Protein AF-A0A2M9Z8R2-F1 (afdb_monomer_lite)

InterPro domains:
  IPR011460 Lcl, C-terminal [PF07603] (91-204)

Structure (mmCIF, N/CA/C/O backbone):
data_AF-A0A2M9Z8R2-F1
#
_entry.id   AF-A0A2M9Z8R2-F1
#
loop_
_atom_site.group_PDB
_atom_site.id
_atom_site.type_symbol
_atom_site.label_atom_id
_atom_site.label_alt_id
_atom_site.label_comp_id
_atom_site.label_asym_id
_atom_site.label_entity_id
_atom_site.label_seq_id
_atom_site.pdbx_PDB_ins_code
_atom_site.Cartn_x
_atom_site.Cartn_y
_atom_site.Cartn_z
_atom_site.occupancy
_atom_site.B_iso_or_equiv
_atom_site.auth_seq_id
_atom_site.auth_comp_id
_atom_site.auth_asym_id
_atom_site.auth_atom_id
_atom_site.pdbx_PDB_model_num
ATOM 1 N N . MET A 1 1 ? 7.323 -44.102 45.355 1.00 39.38 1 MET A N 1
ATOM 2 C CA . MET A 1 1 ? 7.385 -43.459 44.026 1.00 39.38 1 MET A CA 1
ATOM 3 C C . MET A 1 1 ? 6.059 -42.738 43.815 1.00 39.38 1 MET A C 1
ATOM 5 O O . MET A 1 1 ? 5.041 -43.403 43.700 1.00 39.38 1 MET A O 1
ATOM 9 N N . LYS A 1 2 ? 6.032 -41.405 43.957 1.00 33.22 2 LYS A N 1
ATOM 10 C CA . LYS A 1 2 ? 4.808 -40.588 43.854 1.00 33.22 2 LYS A CA 1
ATOM 11 C C . LYS A 1 2 ? 4.704 -40.079 42.413 1.00 33.22 2 LYS A C 1
ATOM 13 O O . LYS A 1 2 ? 5.557 -39.303 41.999 1.00 33.22 2 LYS A O 1
ATOM 18 N N . HIS A 1 3 ? 3.708 -40.540 41.660 1.00 34.38 3 HIS A N 1
ATOM 19 C CA . HIS A 1 3 ? 3.442 -40.061 40.303 1.00 34.38 3 HIS A CA 1
ATOM 20 C C . HIS A 1 3 ? 2.636 -38.760 40.375 1.00 34.38 3 HIS A C 1
ATOM 22 O O . HIS A 1 3 ? 1.476 -38.753 40.785 1.00 34.38 3 HIS A O 1
ATOM 28 N N . LEU A 1 4 ? 3.284 -37.651 40.021 1.00 32.34 4 LEU A N 1
ATOM 29 C CA . LEU A 1 4 ? 2.661 -36.342 39.872 1.00 32.34 4 LEU A CA 1
ATOM 30 C C . LEU A 1 4 ? 1.926 -36.326 38.524 1.00 32.34 4 LEU A C 1
ATOM 32 O O . LEU A 1 4 ? 2.560 -36.353 37.473 1.00 32.34 4 LEU A O 1
ATOM 36 N N . THR A 1 5 ? 0.596 -36.345 38.556 1.00 39.31 5 THR A N 1
ATOM 37 C CA . THR A 1 5 ? -0.233 -36.274 37.345 1.00 39.31 5 THR A CA 1
ATOM 38 C C . THR A 1 5 ? -0.492 -34.800 37.047 1.00 39.31 5 THR A C 1
ATOM 40 O O . THR A 1 5 ? -1.178 -34.130 37.815 1.00 39.31 5 THR A O 1
ATOM 43 N N . VAL A 1 6 ? 0.104 -34.276 35.975 1.00 36.75 6 VAL A N 1
ATOM 44 C CA . VAL A 1 6 ? -0.120 -32.901 35.504 1.00 36.75 6 VAL A CA 1
ATOM 45 C C . VAL A 1 6 ? -1.403 -32.887 34.673 1.00 36.75 6 VAL A C 1
ATOM 47 O O . VAL A 1 6 ? -1.453 -33.469 33.592 1.00 36.75 6 VAL A O 1
ATOM 50 N N . LEU A 1 7 ? -2.453 -32.251 35.199 1.00 35.84 7 LEU A N 1
ATOM 51 C CA . LEU A 1 7 ? -3.673 -31.944 34.453 1.00 35.84 7 LEU A CA 1
ATOM 52 C C . LEU A 1 7 ? -3.376 -30.795 33.476 1.00 35.84 7 LEU A C 1
ATOM 54 O O . LEU A 1 7 ? -3.196 -29.655 33.898 1.00 35.84 7 LEU A O 1
ATOM 58 N N . PHE A 1 8 ? -3.344 -31.085 32.176 1.00 36.19 8 PHE A N 1
ATOM 59 C CA . PHE A 1 8 ? -3.383 -30.055 31.138 1.00 36.19 8 PHE A CA 1
ATOM 60 C C . PHE A 1 8 ? -4.821 -29.549 30.991 1.00 36.19 8 PHE A C 1
ATOM 62 O O . PHE A 1 8 ? -5.676 -30.215 30.408 1.00 36.19 8 PHE A O 1
ATOM 69 N N . LEU A 1 9 ? -5.090 -28.372 31.554 1.00 34.81 9 LEU A N 1
ATOM 70 C CA . LEU A 1 9 ? -6.337 -27.644 31.358 1.00 34.81 9 LEU A CA 1
ATOM 71 C C . LEU A 1 9 ? -6.265 -26.947 29.987 1.00 34.81 9 LEU A C 1
ATOM 73 O O . LEU A 1 9 ? -5.698 -25.865 29.866 1.00 34.81 9 LEU A O 1
ATOM 77 N N . PHE A 1 10 ? -6.787 -27.582 28.936 1.00 37.09 10 PHE A N 1
ATOM 78 C CA . PHE A 1 10 ? -6.976 -26.914 27.647 1.00 37.09 10 PHE A CA 1
ATOM 79 C C . PHE A 1 10 ? -8.100 -25.881 27.794 1.00 37.09 10 PHE A C 1
ATOM 81 O O . PHE A 1 10 ? -9.275 -26.241 27.884 1.00 37.09 10 PHE A O 1
ATOM 88 N N . SER A 1 11 ? -7.748 -24.595 27.845 1.00 36.28 11 SER A N 1
ATOM 89 C CA . SER A 1 11 ? -8.717 -23.515 27.690 1.00 36.28 11 SER A CA 1
ATOM 90 C C . SER A 1 11 ? -9.207 -23.507 26.242 1.00 36.28 11 SER A C 1
ATOM 92 O O . SER A 1 11 ? -8.467 -23.239 25.298 1.00 36.28 11 SER A O 1
ATOM 94 N N . TYR A 1 12 ? -10.481 -23.841 26.064 1.00 38.59 12 TYR A N 1
ATOM 95 C CA . TYR A 1 12 ? -11.190 -23.692 24.800 1.00 38.59 12 TYR A CA 1
ATOM 96 C C . TYR A 1 12 ? -11.410 -22.189 24.565 1.00 38.59 12 TYR A C 1
ATOM 98 O O . TYR A 1 12 ? -12.395 -21.615 25.026 1.00 38.59 12 TYR A O 1
ATOM 106 N N . ILE A 1 13 ? -10.460 -21.518 23.909 1.00 44.41 13 ILE A N 1
ATOM 107 C CA . ILE A 1 13 ? -10.700 -20.179 23.364 1.00 44.41 13 ILE A CA 1
ATOM 108 C C . ILE A 1 13 ? -11.571 -20.372 22.124 1.00 44.41 13 ILE A C 1
ATOM 110 O O . ILE A 1 13 ? -11.174 -21.014 21.154 1.00 44.41 13 ILE A O 1
ATOM 114 N N . SER A 1 14 ? -12.794 -19.861 22.192 1.00 38.88 14 SER A N 1
ATOM 115 C CA . SER A 1 14 ? -13.790 -19.902 21.129 1.00 38.88 14 SER A CA 1
ATOM 116 C C . SER A 1 14 ? -13.274 -19.198 19.866 1.00 38.88 14 SER A C 1
ATOM 118 O O . SER A 1 14 ? -13.416 -17.989 19.728 1.00 38.88 14 SER A O 1
ATOM 120 N N . LEU A 1 15 ? -12.729 -19.956 18.909 1.00 42.78 15 LEU A N 1
ATOM 121 C CA . LEU A 1 15 ? -12.330 -19.504 17.559 1.00 42.78 15 LEU A CA 1
ATOM 122 C C . LEU A 1 15 ? -13.529 -19.148 16.647 1.00 42.78 15 LEU A C 1
ATOM 124 O O . LEU A 1 15 ? -13.427 -19.140 15.422 1.00 42.78 15 LEU A O 1
ATOM 128 N N . ILE A 1 16 ? -14.695 -18.863 17.223 1.00 38.62 16 ILE A N 1
ATOM 129 C CA . ILE A 1 16 ? -15.965 -18.737 16.505 1.00 38.62 16 ILE A CA 1
ATOM 130 C C . ILE A 1 16 ? -16.170 -17.281 16.062 1.00 38.62 16 ILE A C 1
ATOM 132 O O . ILE A 1 16 ? -17.140 -16.654 16.468 1.00 38.62 16 ILE A O 1
ATOM 136 N N . ASN A 1 17 ? -15.219 -16.721 15.302 1.00 38.81 17 ASN A N 1
ATOM 137 C CA . ASN A 1 17 ? -15.487 -15.644 14.327 1.00 38.81 17 ASN A CA 1
ATOM 138 C C . ASN A 1 17 ? -14.293 -15.243 13.436 1.00 38.81 17 ASN A C 1
ATOM 140 O O . ASN A 1 17 ? -14.284 -14.150 12.870 1.00 38.81 17 ASN A O 1
ATOM 144 N N . CYS A 1 18 ? -13.269 -16.084 13.282 1.00 44.38 18 CYS A N 1
ATOM 145 C CA . CYS A 1 18 ? -12.169 -15.766 12.373 1.00 44.38 18 CYS A CA 1
ATOM 146 C C . CYS A 1 18 ? -12.556 -16.161 10.940 1.00 44.38 18 CYS A C 1
ATOM 148 O O . CYS A 1 18 ? -12.521 -17.338 10.585 1.00 44.38 18 CYS A O 1
ATOM 150 N N . GLY A 1 19 ? -12.948 -15.183 10.116 1.00 41.88 19 GLY A N 1
ATOM 151 C CA . GLY A 1 19 ? -13.027 -15.365 8.666 1.00 41.88 19 GLY A CA 1
ATOM 152 C C . GLY A 1 19 ? -11.653 -15.787 8.140 1.00 41.88 19 GLY A C 1
ATOM 153 O O . GLY A 1 19 ? -10.681 -15.059 8.318 1.00 41.88 19 GLY A O 1
ATOM 154 N N . GLY A 1 20 ? -11.565 -16.987 7.564 1.00 40.44 20 GLY A N 1
ATOM 155 C CA . GLY A 1 20 ? -10.314 -17.665 7.198 1.00 40.44 20 GLY A CA 1
ATOM 156 C C . GLY A 1 20 ? -9.615 -17.119 5.951 1.00 40.44 20 GLY A C 1
ATOM 157 O O . GLY A 1 20 ? -9.256 -17.902 5.078 1.00 40.44 20 GLY A O 1
ATOM 158 N N . GLY A 1 21 ? -9.461 -15.798 5.844 1.00 46.91 21 GLY A N 1
ATOM 159 C CA . GLY A 1 21 ? -8.668 -15.165 4.790 1.00 46.91 21 GLY A CA 1
ATOM 160 C C . GLY A 1 21 ? -7.174 -15.104 5.155 1.00 46.91 21 GLY A C 1
ATOM 161 O O . GLY A 1 21 ? -6.849 -14.944 6.336 1.00 46.91 21 GLY A O 1
ATOM 162 N N . PRO A 1 22 ? -6.256 -15.189 4.175 1.00 50.56 22 PRO A N 1
ATOM 163 C CA . PRO A 1 22 ? -4.804 -15.137 4.392 1.00 50.56 22 PRO A CA 1
ATOM 164 C C . PRO A 1 22 ? -4.307 -13.801 4.977 1.00 50.56 22 PRO A C 1
ATOM 166 O O . PRO A 1 22 ? -3.192 -13.738 5.488 1.00 50.56 22 PRO A O 1
ATOM 169 N N . SER A 1 23 ? -5.134 -12.748 4.979 1.00 50.50 23 SER A N 1
ATOM 170 C CA . SER A 1 23 ? -4.818 -11.454 5.600 1.00 50.50 23 SER A CA 1
ATOM 171 C C . SER A 1 23 ? -4.823 -11.465 7.140 1.00 50.50 23 SER A C 1
ATOM 173 O O . SER A 1 23 ? -4.499 -10.455 7.760 1.00 50.50 23 SER A O 1
ATOM 175 N N . GLN A 1 24 ? -5.253 -12.558 7.780 1.00 52.84 24 GLN A N 1
ATOM 176 C CA . GLN A 1 24 ? -5.309 -12.695 9.239 1.00 52.84 24 GLN A CA 1
ATOM 177 C C . GLN A 1 24 ? -4.058 -13.431 9.735 1.00 52.84 24 GLN A C 1
ATOM 179 O O . GLN A 1 24 ? -4.131 -14.591 10.146 1.00 52.84 24 GLN A O 1
ATOM 184 N N . ASP A 1 25 ? -2.891 -12.785 9.673 1.00 51.94 25 ASP A N 1
ATOM 185 C CA . ASP A 1 25 ? -1.675 -13.361 10.250 1.00 51.94 25 ASP A CA 1
ATOM 186 C C . ASP A 1 25 ? -1.745 -13.331 11.788 1.00 51.94 25 ASP A C 1
ATOM 188 O O . ASP A 1 25 ? -1.347 -12.375 12.450 1.00 51.94 25 ASP A O 1
ATOM 192 N N . LEU A 1 26 ? -2.279 -14.405 12.371 1.00 50.94 26 LEU A N 1
ATOM 193 C CA . LEU A 1 26 ? -2.374 -14.602 13.818 1.00 50.94 26 LEU A CA 1
ATOM 194 C C . LEU A 1 26 ? -1.038 -15.003 14.467 1.00 50.94 26 LEU A C 1
ATOM 196 O O . LEU A 1 26 ? -1.026 -15.331 15.656 1.00 50.94 26 LEU A O 1
ATOM 200 N N . SER A 1 27 ? 0.089 -14.965 13.743 1.00 51.09 27 SER A N 1
ATOM 201 C CA . SER A 1 27 ? 1.413 -15.262 14.312 1.00 51.09 27 SER A CA 1
ATOM 202 C C . SER A 1 27 ? 1.735 -14.366 15.514 1.00 51.09 27 SER A C 1
ATOM 204 O O . SER A 1 27 ? 2.383 -14.814 16.459 1.00 51.09 27 SER A O 1
ATOM 206 N N . GLY A 1 28 ? 1.197 -13.141 15.548 1.00 44.03 28 GLY A N 1
ATOM 207 C CA . GLY A 1 28 ? 1.297 -12.240 16.700 1.00 44.03 28 GLY A CA 1
ATOM 208 C C . GLY A 1 28 ? 0.520 -12.697 17.945 1.00 44.03 28 GLY A C 1
ATOM 209 O O . GLY A 1 28 ? 0.923 -12.387 19.063 1.00 44.03 28 GLY A O 1
ATOM 210 N N . LEU A 1 29 ? -0.552 -13.483 17.794 1.00 46.06 29 LEU A N 1
ATOM 211 C CA . LEU A 1 29 ? -1.382 -13.938 18.918 1.00 46.06 29 LEU A CA 1
ATOM 212 C C . LEU A 1 29 ? -0.686 -15.025 19.758 1.00 46.06 29 LEU A C 1
ATOM 214 O O . LEU A 1 29 ? -0.971 -15.161 20.950 1.00 46.06 29 LEU A O 1
ATOM 218 N N . LEU A 1 30 ? 0.277 -15.757 19.179 1.00 44.97 30 LEU A N 1
ATOM 219 C CA . LEU A 1 30 ? 1.089 -16.738 19.913 1.00 44.97 30 LEU A CA 1
ATOM 220 C C . LEU A 1 30 ? 1.996 -16.103 20.988 1.00 44.97 30 LEU A C 1
ATOM 222 O O . LEU A 1 30 ? 2.425 -16.804 21.906 1.00 44.97 30 LEU A O 1
ATOM 226 N N . LEU A 1 31 ? 2.256 -14.790 20.927 1.00 45.41 31 LEU A N 1
ATOM 227 C CA . LEU A 1 31 ? 3.077 -14.072 21.914 1.00 45.41 31 LEU A CA 1
ATOM 228 C C . LEU A 1 31 ? 2.411 -13.941 23.291 1.00 45.41 31 LEU A C 1
ATOM 230 O O . LEU A 1 31 ? 3.112 -13.761 24.284 1.00 45.41 31 LEU A O 1
ATOM 234 N N . LEU A 1 32 ? 1.083 -14.066 23.394 1.00 46.44 32 LEU A N 1
ATOM 235 C CA . LEU A 1 32 ? 0.391 -13.958 24.687 1.00 46.44 32 LEU A CA 1
ATOM 236 C C . LEU A 1 32 ? 0.455 -15.244 25.527 1.00 46.44 32 LEU A C 1
ATOM 238 O O . LEU A 1 32 ? 0.086 -15.218 26.700 1.00 46.44 32 LEU A O 1
ATOM 242 N N . LEU A 1 33 ? 0.928 -16.360 24.957 1.00 48.44 33 LEU A N 1
ATOM 243 C CA . LEU A 1 33 ? 0.948 -17.669 25.626 1.00 48.44 33 LEU A CA 1
ATOM 244 C C . LEU A 1 33 ? 2.341 -18.313 25.732 1.00 48.44 33 LEU A C 1
ATOM 246 O O . LEU A 1 33 ? 2.464 -19.371 26.347 1.00 48.44 33 LEU A O 1
ATOM 250 N N . GLY A 1 34 ? 3.394 -17.703 25.180 1.00 39.12 34 GLY A N 1
ATOM 251 C CA . GLY A 1 34 ? 4.719 -18.319 25.106 1.00 39.12 34 GLY A CA 1
ATOM 252 C C . GLY A 1 34 ? 5.848 -17.411 25.577 1.00 39.12 34 GLY A C 1
ATOM 253 O O . GLY A 1 34 ? 6.316 -16.551 24.841 1.00 39.12 34 GLY A O 1
ATOM 254 N N . THR A 1 35 ? 6.380 -17.671 26.770 1.00 46.78 35 THR A N 1
ATOM 255 C CA . THR A 1 35 ? 7.773 -17.334 27.086 1.00 46.78 35 THR A CA 1
ATOM 256 C C . THR A 1 35 ? 8.682 -18.092 26.106 1.00 46.78 35 THR A C 1
ATOM 258 O O . THR A 1 35 ? 8.765 -19.317 26.208 1.00 46.78 35 THR A O 1
ATOM 261 N N . GLY A 1 36 ? 9.353 -17.436 25.150 1.00 33.69 36 GLY A N 1
ATOM 262 C CA . GLY A 1 36 ? 10.159 -18.186 24.177 1.00 33.69 36 GLY A CA 1
ATOM 263 C C . GLY A 1 36 ? 11.128 -17.376 23.316 1.00 33.69 36 GLY A C 1
ATOM 264 O O . GLY A 1 36 ? 10.700 -16.683 22.410 1.00 33.69 36 GLY A O 1
ATOM 265 N N . GLY A 1 37 ? 12.423 -17.528 23.623 1.00 30.75 37 GLY A N 1
ATOM 266 C CA . GLY A 1 37 ? 13.533 -17.914 22.728 1.00 30.75 37 GLY A CA 1
ATOM 267 C C . GLY A 1 37 ? 13.753 -17.251 21.345 1.00 30.75 37 GLY A C 1
ATOM 268 O O . GLY A 1 37 ? 12.811 -16.984 20.609 1.00 30.75 37 GLY A O 1
ATOM 269 N N . PRO A 1 38 ? 15.023 -17.081 20.914 1.00 41.88 38 PRO A N 1
ATOM 270 C CA . PRO A 1 38 ? 15.373 -16.452 19.643 1.00 41.88 38 PRO A CA 1
ATOM 271 C C . PRO A 1 38 ? 15.321 -17.470 18.494 1.00 41.88 38 PRO A C 1
ATOM 273 O O . PRO A 1 38 ? 16.341 -18.058 18.157 1.00 41.88 38 PRO A O 1
ATOM 276 N N . ALA A 1 39 ? 14.146 -17.717 17.917 1.00 40.25 39 ALA A N 1
ATOM 277 C CA . ALA A 1 39 ? 13.998 -18.350 16.600 1.00 40.25 39 ALA A CA 1
ATOM 278 C C . ALA A 1 39 ? 12.517 -18.405 16.216 1.00 40.25 39 ALA A C 1
ATOM 280 O O . ALA A 1 39 ? 11.866 -19.396 16.506 1.00 40.25 39 ALA A O 1
ATOM 281 N N . ASN A 1 40 ? 11.996 -17.350 15.590 1.00 41.28 40 ASN A N 1
ATOM 282 C CA . ASN A 1 40 ? 10.799 -17.374 14.744 1.00 41.28 40 ASN A CA 1
ATOM 283 C C . ASN A 1 40 ? 10.866 -16.110 13.878 1.00 41.28 40 ASN A C 1
ATOM 285 O O . ASN A 1 40 ? 10.989 -15.004 14.405 1.00 41.28 40 ASN A O 1
ATOM 289 N N . SER A 1 41 ? 10.872 -16.271 12.559 1.00 44.56 41 SER A N 1
ATOM 290 C CA . SER A 1 41 ? 10.856 -15.190 11.571 1.00 44.56 41 SER A CA 1
ATOM 291 C C . SER A 1 41 ? 9.509 -14.463 11.620 1.00 44.56 41 SER A C 1
ATOM 293 O O . SER A 1 41 ? 8.608 -14.739 10.832 1.00 44.56 41 SER A O 1
ATOM 295 N N . PHE A 1 42 ? 9.341 -13.582 12.604 1.00 59.28 42 PHE A N 1
ATOM 296 C CA . PHE A 1 42 ? 8.169 -12.725 12.702 1.00 59.28 42 PHE A CA 1
ATOM 297 C C . PHE A 1 42 ? 8.344 -11.543 11.753 1.00 59.28 42 PHE A C 1
ATOM 299 O O . PHE A 1 42 ? 9.192 -10.679 11.976 1.00 59.28 42 PHE A O 1
ATOM 306 N N . HIS A 1 43 ? 7.539 -11.516 10.695 1.00 77.38 43 HIS A N 1
ATOM 307 C CA . HIS A 1 43 ? 7.337 -10.299 9.922 1.00 77.38 43 HIS A CA 1
ATOM 308 C C . HIS A 1 43 ? 6.525 -9.318 10.767 1.00 77.38 43 HIS A C 1
ATOM 310 O O . HIS A 1 43 ? 5.630 -9.721 11.511 1.00 77.38 43 HIS A O 1
ATOM 316 N N . CYS A 1 44 ? 6.854 -8.035 10.673 1.00 89.94 44 CYS A N 1
ATOM 317 C CA . CYS A 1 44 ? 6.116 -7.001 11.382 1.00 89.94 44 CYS A CA 1
ATOM 318 C C . CYS A 1 44 ? 4.720 -6.772 10.763 1.00 89.94 44 CYS A C 1
ATOM 320 O O . CYS A 1 44 ? 4.414 -7.272 9.676 1.00 89.94 44 CYS A O 1
ATOM 322 N N . GLY A 1 45 ? 3.859 -6.032 11.460 1.00 90.44 45 GLY A N 1
ATOM 323 C CA . GLY A 1 45 ? 2.473 -5.807 11.046 1.00 90.44 45 GLY A CA 1
ATOM 324 C C . GLY A 1 45 ? 1.493 -5.859 12.213 1.00 90.44 45 GLY A C 1
ATOM 325 O O . GLY A 1 45 ? 1.879 -5.784 13.384 1.00 90.44 45 GLY A O 1
ATOM 326 N N . GLN A 1 46 ? 0.210 -5.998 11.900 1.00 89.31 46 GLN A N 1
ATOM 327 C CA . GLN A 1 46 ? -0.856 -6.034 12.896 1.00 89.31 46 GLN A CA 1
ATOM 328 C C . GLN A 1 46 ? -0.737 -7.253 13.821 1.00 89.31 46 GLN A C 1
ATOM 330 O O . GLN A 1 46 ? -0.679 -8.392 13.370 1.00 89.31 46 GLN A O 1
ATOM 335 N N . THR A 1 47 ? -0.740 -7.022 15.137 1.00 86.19 47 THR A N 1
ATOM 336 C CA . THR A 1 47 ? -0.629 -8.098 16.148 1.00 86.19 47 THR A CA 1
ATOM 337 C C . THR A 1 47 ? -1.851 -8.224 17.047 1.00 86.19 47 THR A C 1
ATOM 339 O O . THR A 1 47 ? -1.946 -9.167 17.833 1.00 86.19 47 THR A O 1
ATOM 342 N N . VAL A 1 48 ? -2.808 -7.302 16.931 1.00 82.69 48 VAL A N 1
ATOM 343 C CA . VAL A 1 48 ? -4.066 -7.360 17.678 1.00 82.69 48 VAL A CA 1
ATOM 344 C C . VAL A 1 48 ? -5.159 -8.062 16.881 1.00 82.69 48 VAL A C 1
ATOM 346 O O . VAL A 1 48 ? -5.191 -8.023 15.647 1.00 82.69 48 VAL A O 1
ATOM 349 N N . ALA A 1 49 ? -6.101 -8.662 17.608 1.00 79.25 49 ALA A N 1
ATOM 350 C CA . ALA A 1 49 ? -7.304 -9.219 17.014 1.00 79.25 49 ALA A CA 1
ATOM 351 C C . ALA A 1 49 ? -8.176 -8.116 16.399 1.00 79.25 49 ALA A C 1
ATOM 353 O O . ALA A 1 49 ? -8.322 -7.025 16.948 1.00 79.25 49 ALA A O 1
ATOM 354 N N . ASN A 1 50 ? -8.790 -8.441 15.268 1.00 81.19 50 ASN A N 1
ATOM 355 C CA . ASN A 1 50 ? -9.763 -7.583 14.614 1.00 81.19 50 ASN A CA 1
ATOM 356 C C . ASN A 1 50 ? -11.127 -7.615 15.339 1.00 81.19 50 ASN A C 1
ATOM 358 O O . ASN A 1 50 ? -11.503 -8.664 15.870 1.00 81.19 50 ASN A O 1
ATOM 362 N N . PRO A 1 51 ? -11.913 -6.520 15.304 1.00 88.94 51 PRO A N 1
ATOM 363 C CA . PRO A 1 51 ? -11.601 -5.241 14.664 1.00 88.94 51 PRO A CA 1
ATOM 364 C C . PRO A 1 51 ? -10.737 -4.316 15.540 1.00 88.94 51 PRO A C 1
ATOM 366 O O . PRO A 1 51 ? -10.918 -4.248 16.754 1.00 88.94 51 PRO A O 1
ATOM 369 N N . VAL A 1 52 ? -9.846 -3.550 14.906 1.00 89.19 52 VAL A N 1
ATOM 370 C CA . VAL A 1 52 ? -9.070 -2.485 15.560 1.00 89.19 52 VAL A CA 1
ATOM 371 C C . VAL A 1 52 ? -9.961 -1.259 15.780 1.00 89.19 52 VAL A C 1
ATOM 373 O O . VAL A 1 52 ? -10.661 -0.810 14.870 1.00 89.19 52 VAL A O 1
ATOM 376 N N . SER A 1 53 ? -9.931 -0.705 16.991 1.00 90.06 53 SER A N 1
ATOM 377 C CA . SER A 1 53 ? -10.639 0.533 17.336 1.00 90.06 53 SER A CA 1
ATOM 378 C C . SER A 1 53 ? -9.853 1.769 16.899 1.00 90.06 53 SER A C 1
ATOM 380 O O . SER A 1 53 ? -8.627 1.794 16.987 1.00 90.06 53 SER A O 1
ATOM 382 N N . TYR A 1 54 ? -10.558 2.828 16.500 1.00 90.44 54 TYR A N 1
ATOM 383 C CA . TYR A 1 54 ? -9.951 4.110 16.145 1.00 90.44 54 TYR A CA 1
ATOM 384 C C . TYR A 1 54 ? -10.886 5.285 16.476 1.00 90.44 54 TYR A C 1
ATOM 386 O O . TYR A 1 54 ? -12.087 5.096 16.674 1.00 90.44 54 TYR A O 1
ATOM 394 N N . SER A 1 55 ? -10.335 6.499 16.551 1.00 83.38 55 SER A N 1
ATOM 395 C CA . SER A 1 55 ? -11.090 7.747 16.719 1.00 83.38 55 SER A CA 1
ATOM 396 C C . SER A 1 55 ? -11.080 8.566 15.422 1.00 83.38 55 SER A C 1
ATOM 398 O O . SER A 1 55 ? -10.022 8.826 14.845 1.00 83.38 55 SER A O 1
ATOM 400 N N . SER A 1 56 ? -12.251 8.986 14.941 1.00 78.06 56 SER A N 1
ATOM 401 C CA . SER A 1 56 ? -12.382 9.818 13.737 1.00 78.06 56 SER A CA 1
ATOM 402 C C . SER A 1 56 ? -12.536 11.305 14.076 1.00 78.06 56 SER A C 1
ATOM 404 O O . SER A 1 56 ? -13.042 11.673 15.136 1.00 78.06 56 SER A O 1
ATOM 406 N N . TYR A 1 57 ? -12.122 12.175 13.150 1.00 67.88 57 TYR A N 1
ATOM 407 C CA . TYR A 1 57 ? -12.316 13.630 13.244 1.00 67.88 57 TYR A CA 1
ATOM 408 C C . TYR A 1 57 ? -13.758 14.066 12.906 1.00 67.88 57 TYR A C 1
ATOM 410 O O . TYR A 1 57 ? -14.168 15.183 13.212 1.00 67.88 57 TYR A O 1
ATOM 418 N N . SER A 1 58 ? -14.529 13.184 12.259 1.00 75.31 58 SER A N 1
ATOM 419 C CA . SER A 1 58 ? -15.896 13.422 11.782 1.00 75.31 58 SER A CA 1
ATOM 420 C C . SER A 1 58 ? -16.772 12.181 11.977 1.00 75.31 58 SER A C 1
ATOM 422 O O . SER A 1 58 ? -16.282 11.053 11.919 1.00 75.31 58 SER A O 1
ATOM 424 N N . SER A 1 59 ? -18.078 12.388 12.169 1.00 68.12 59 SER A N 1
ATOM 425 C CA . SER A 1 59 ? -19.097 11.329 12.175 1.00 68.12 59 SER A CA 1
ATOM 426 C C . SER A 1 59 ? -19.583 10.926 10.774 1.00 68.12 59 SER A C 1
ATOM 428 O O . SER A 1 59 ? -20.428 10.040 10.666 1.00 68.12 59 SER A O 1
ATOM 430 N N . SER A 1 60 ? -19.075 11.556 9.707 1.00 85.44 60 SER A N 1
ATOM 431 C CA . SER A 1 60 ? -19.373 11.218 8.308 1.00 85.44 60 SER A CA 1
ATOM 432 C C . SER A 1 60 ? -18.123 10.738 7.570 1.00 85.44 60 SER A C 1
ATOM 434 O O . SER A 1 60 ? -17.070 11.363 7.693 1.00 85.44 60 SER A O 1
ATOM 436 N N . LEU A 1 61 ? -18.251 9.686 6.760 1.00 90.25 61 LEU A N 1
ATOM 437 C CA . LEU A 1 61 ? -17.158 9.111 5.973 1.00 90.25 61 LEU A CA 1
ATOM 438 C C . LEU A 1 61 ? -17.083 9.724 4.556 1.00 90.25 61 LEU A C 1
ATOM 440 O O . LEU A 1 61 ? -18.125 10.089 4.008 1.00 90.25 61 LEU A O 1
ATOM 444 N N . PRO A 1 62 ? -15.888 9.811 3.937 1.00 93.44 62 PRO A N 1
ATOM 445 C CA . PRO A 1 62 ? -14.584 9.479 4.510 1.00 93.44 62 PRO A CA 1
ATOM 446 C C . PRO A 1 62 ? -14.136 10.492 5.579 1.00 93.44 62 PRO A C 1
ATOM 448 O O . PRO A 1 62 ? -14.373 11.692 5.447 1.00 93.44 62 PRO A O 1
ATOM 451 N N . ALA A 1 63 ? -13.480 10.008 6.635 1.00 93.31 63 ALA A N 1
ATOM 452 C CA . ALA A 1 63 ? -13.035 10.814 7.771 1.00 93.31 63 ALA A CA 1
ATOM 453 C C . ALA A 1 63 ? -11.565 10.550 8.099 1.00 93.31 63 ALA A C 1
ATOM 455 O O . ALA A 1 63 ? -11.147 9.402 8.236 1.00 93.31 63 ALA A O 1
ATOM 456 N N . VAL A 1 64 ? -10.787 11.613 8.296 1.00 93.06 64 VAL A N 1
ATOM 457 C CA . VAL A 1 64 ? -9.413 11.501 8.800 1.00 93.06 64 VAL A CA 1
ATOM 458 C C . VAL A 1 64 ? -9.434 10.945 10.229 1.00 93.06 64 VAL A C 1
ATOM 460 O O . VAL A 1 64 ? -10.255 11.353 11.058 1.00 93.06 64 VAL A O 1
ATOM 463 N N . ILE A 1 65 ? -8.526 10.017 10.525 1.00 93.12 65 ILE A N 1
ATOM 464 C CA . ILE A 1 65 ? -8.282 9.521 11.882 1.00 93.12 65 ILE A CA 1
ATOM 465 C C . ILE A 1 65 ? -7.452 10.564 12.630 1.00 93.12 65 ILE A C 1
ATOM 467 O O . ILE A 1 65 ? -6.350 10.919 12.211 1.00 93.12 65 ILE A O 1
ATOM 471 N N . ALA A 1 66 ? -7.992 11.067 13.742 1.00 89.50 66 ALA A N 1
ATOM 472 C CA . ALA A 1 66 ? -7.401 12.191 14.466 1.00 89.50 66 ALA A CA 1
ATOM 473 C C . ALA A 1 66 ? -6.062 11.817 15.123 1.00 89.50 66 ALA A C 1
ATOM 475 O O . ALA A 1 66 ? -5.098 12.579 15.066 1.00 89.50 66 ALA A O 1
ATOM 476 N N . ASP A 1 67 ? -6.003 10.630 15.730 1.00 91.81 67 ASP A N 1
ATOM 477 C CA . ASP A 1 67 ? -4.818 10.122 16.418 1.00 91.81 67 ASP A CA 1
ATOM 478 C C . ASP A 1 67 ? -4.168 8.980 15.627 1.00 91.81 67 ASP A C 1
ATOM 480 O O . ASP A 1 67 ? -4.356 7.797 15.909 1.00 91.81 67 ASP A O 1
ATOM 484 N N . ASN A 1 68 ? -3.389 9.342 14.605 1.00 92.06 68 ASN A N 1
ATOM 485 C CA . ASN A 1 68 ? -2.682 8.377 13.758 1.00 92.06 68 ASN A CA 1
ATOM 486 C C . ASN A 1 68 ? -1.693 7.504 14.561 1.00 92.06 68 ASN A C 1
ATOM 488 O O . ASN A 1 68 ? -1.512 6.326 14.259 1.00 92.06 68 ASN A O 1
ATOM 492 N N . SER A 1 69 ? -1.046 8.065 15.588 1.00 91.50 69 SER A N 1
ATOM 493 C CA . SER A 1 69 ? -0.095 7.332 16.440 1.00 91.50 69 SER A CA 1
ATOM 494 C C . SER A 1 69 ? -0.813 6.379 17.396 1.00 91.50 69 SER A C 1
ATOM 496 O O . SER A 1 69 ? -0.371 5.244 17.597 1.00 91.50 69 SER A O 1
ATOM 498 N N . GLY A 1 70 ? -1.945 6.815 17.950 1.00 92.75 70 GLY A N 1
ATOM 499 C CA . GLY A 1 70 ? -2.847 5.979 18.733 1.00 92.75 70 GLY A CA 1
ATOM 500 C C . GLY A 1 70 ? -3.451 4.849 17.909 1.00 92.75 70 GLY A C 1
ATOM 501 O O . GLY A 1 70 ? -3.526 3.731 18.405 1.00 92.75 70 GLY A O 1
ATOM 502 N N . PHE A 1 71 ? -3.786 5.087 16.638 1.00 93.94 71 PHE A N 1
ATOM 503 C CA . PHE A 1 71 ? -4.266 4.042 15.733 1.00 93.94 71 PHE A CA 1
ATOM 504 C C . PHE A 1 71 ? -3.210 2.959 15.468 1.00 93.94 71 PHE A C 1
ATOM 506 O O . PHE A 1 71 ? -3.501 1.777 15.637 1.00 93.94 71 PHE A O 1
ATOM 513 N N . ILE A 1 72 ? -1.964 3.340 15.161 1.00 93.44 72 ILE A N 1
ATOM 514 C CA . ILE A 1 72 ? -0.851 2.379 15.042 1.00 93.44 72 ILE A CA 1
ATOM 515 C C . ILE A 1 72 ? -0.639 1.606 16.350 1.00 93.44 72 ILE A C 1
ATOM 517 O O . ILE A 1 72 ? -0.459 0.389 16.339 1.00 93.44 72 ILE A O 1
ATOM 521 N N . SER A 1 73 ? -0.708 2.292 17.492 1.00 92.25 73 SER A N 1
ATOM 522 C CA . SER A 1 73 ? -0.601 1.651 18.808 1.00 92.25 73 SER A CA 1
ATOM 523 C C . SER A 1 73 ? -1.734 0.647 19.044 1.00 92.25 73 SER A C 1
ATOM 525 O O . SER A 1 73 ? -1.483 -0.465 19.503 1.00 92.25 73 SER A O 1
ATOM 527 N N . ALA A 1 74 ? -2.965 1.006 18.673 1.00 91.81 74 ALA A N 1
ATOM 528 C CA . ALA A 1 74 ? -4.138 0.148 18.775 1.00 91.81 74 ALA A CA 1
ATOM 529 C C . ALA A 1 74 ? -4.052 -1.074 17.853 1.00 91.81 74 ALA A C 1
ATOM 531 O O . ALA A 1 74 ? -4.536 -2.130 18.238 1.00 91.81 74 ALA A O 1
ATOM 532 N N . ALA A 1 75 ? -3.411 -0.958 16.687 1.00 90.88 75 ALA A N 1
ATOM 533 C CA . ALA A 1 75 ? -3.192 -2.057 15.745 1.00 90.88 75 ALA A CA 1
ATOM 534 C C . ALA A 1 75 ? -2.096 -3.057 16.188 1.00 90.88 75 ALA A C 1
ATOM 536 O O . ALA A 1 75 ? -1.929 -4.112 15.575 1.00 90.88 75 ALA A O 1
ATOM 537 N N . GLY A 1 76 ? -1.356 -2.772 17.262 1.00 88.00 76 GLY A N 1
ATOM 538 C CA . GLY A 1 76 ? -0.273 -3.642 17.741 1.00 88.00 76 GLY A CA 1
ATOM 539 C C . GLY A 1 76 ? 1.077 -2.957 17.914 1.00 88.00 76 GLY A C 1
ATOM 540 O O . GLY A 1 76 ? 2.041 -3.609 18.313 1.00 88.00 76 GLY A O 1
ATOM 541 N N . GLY A 1 77 ? 1.141 -1.648 17.659 1.00 84.50 77 GLY A N 1
ATOM 542 C CA . GLY A 1 77 ? 2.335 -0.835 17.846 1.00 84.50 77 GLY A CA 1
ATOM 543 C C . GLY A 1 77 ? 3.308 -0.891 16.673 1.00 84.50 77 GLY A C 1
ATOM 544 O O . GLY A 1 77 ? 3.182 -1.694 15.753 1.00 84.50 77 GLY A O 1
ATOM 545 N N . ASN A 1 78 ? 4.304 -0.004 16.718 1.00 79.38 78 ASN A N 1
ATOM 546 C CA . ASN A 1 78 ? 5.329 0.112 15.685 1.00 79.38 78 ASN A CA 1
ATOM 547 C C . ASN A 1 78 ? 6.372 -1.012 15.815 1.00 79.38 78 ASN A C 1
ATOM 549 O O . ASN A 1 78 ? 7.479 -0.802 16.309 1.00 79.38 78 ASN A O 1
ATOM 553 N N . ASN A 1 79 ? 5.974 -2.227 15.444 1.00 89.50 79 ASN A N 1
ATOM 554 C CA . ASN A 1 79 ? 6.830 -3.413 15.438 1.00 89.50 79 ASN A CA 1
ATOM 555 C C . ASN A 1 79 ? 7.593 -3.597 14.112 1.00 89.50 79 ASN A C 1
ATOM 557 O O . ASN A 1 79 ? 8.322 -4.577 13.971 1.00 89.50 79 ASN A O 1
ATOM 561 N N . CYS A 1 80 ? 7.443 -2.663 13.168 1.00 92.06 80 CYS A N 1
ATOM 562 C CA . CYS A 1 80 ? 8.268 -2.554 11.971 1.00 92.06 80 CYS A CA 1
ATOM 563 C C . CYS A 1 80 ? 9.441 -1.590 12.190 1.00 92.06 80 CYS A C 1
ATOM 565 O O . CYS A 1 80 ? 9.359 -0.631 12.959 1.00 92.06 80 CYS A O 1
ATOM 567 N N . GLY A 1 81 ? 10.540 -1.832 11.480 1.00 90.56 81 GLY A N 1
ATOM 568 C CA . GLY A 1 81 ? 11.614 -0.860 11.316 1.00 90.56 81 GLY A CA 1
ATOM 569 C C . GLY A 1 81 ? 11.314 0.127 10.187 1.00 90.56 81 GLY A C 1
ATOM 570 O O . GLY A 1 81 ? 10.435 -0.097 9.353 1.00 90.56 81 GLY A O 1
ATOM 571 N N . THR A 1 82 ? 12.085 1.213 10.126 1.00 90.19 82 THR A N 1
ATOM 572 C CA . THR A 1 82 ? 12.081 2.110 8.962 1.00 90.19 82 THR A CA 1
ATOM 573 C C . THR A 1 82 ? 12.465 1.319 7.717 1.00 90.19 82 THR A C 1
ATOM 575 O O . THR A 1 82 ? 13.542 0.725 7.683 1.00 90.19 82 THR A O 1
ATOM 578 N N . ALA A 1 83 ? 11.598 1.307 6.708 1.00 94.38 83 ALA A N 1
ATOM 579 C CA . ALA A 1 83 ? 11.808 0.506 5.514 1.00 94.38 83 ALA A CA 1
ATOM 580 C C . ALA A 1 83 ? 13.114 0.878 4.787 1.00 94.38 83 ALA A C 1
ATOM 582 O O . ALA A 1 83 ? 13.462 2.053 4.634 1.00 94.38 83 ALA A O 1
ATOM 583 N N . ALA A 1 84 ? 13.835 -0.149 4.335 1.00 95.50 84 ALA A N 1
ATOM 584 C CA . ALA A 1 84 ? 15.085 -0.018 3.590 1.00 95.50 84 ALA A CA 1
ATOM 585 C C . ALA A 1 84 ? 14.899 -0.642 2.208 1.00 95.50 84 ALA A C 1
ATOM 587 O O . ALA A 1 84 ? 15.086 -1.850 2.022 1.00 95.50 84 ALA A O 1
ATOM 588 N N . LEU A 1 85 ? 14.468 0.196 1.266 1.00 95.44 85 LEU A N 1
ATOM 589 C CA . LEU A 1 85 ? 13.890 -0.246 0.008 1.00 95.44 85 LEU A CA 1
ATOM 590 C C . LEU A 1 85 ? 14.911 -0.323 -1.134 1.00 95.44 85 LEU A C 1
ATOM 592 O O . LEU A 1 85 ? 15.695 0.600 -1.356 1.00 95.44 85 LEU A O 1
ATOM 596 N N . VAL A 1 86 ? 14.855 -1.419 -1.886 1.00 95.12 86 VAL A N 1
ATOM 597 C CA . VAL A 1 86 ? 15.671 -1.687 -3.075 1.00 95.12 86 VAL A CA 1
ATOM 598 C C . VAL A 1 86 ? 14.740 -2.053 -4.223 1.00 95.12 86 VAL A C 1
ATOM 600 O O . VAL A 1 86 ? 13.984 -3.012 -4.133 1.00 95.12 86 VAL A O 1
ATOM 603 N N . ASP A 1 87 ? 14.777 -1.275 -5.298 1.00 93.06 87 ASP A N 1
ATOM 604 C CA . ASP A 1 87 ? 14.051 -1.572 -6.534 1.00 93.06 87 ASP A CA 1
ATOM 605 C C . ASP A 1 87 ? 14.705 -2.758 -7.255 1.00 93.06 87 ASP A C 1
ATOM 607 O O . ASP A 1 87 ? 15.911 -2.734 -7.514 1.00 93.06 87 ASP A O 1
ATOM 611 N N . ASN A 1 88 ? 13.917 -3.789 -7.559 1.00 94.06 88 ASN A N 1
ATOM 612 C CA . ASN A 1 88 ? 14.398 -5.019 -8.194 1.00 94.06 88 ASN A CA 1
ATOM 613 C C . ASN A 1 88 ? 14.390 -4.939 -9.733 1.00 94.06 88 ASN A C 1
ATOM 615 O O . ASN A 1 88 ? 14.830 -5.873 -10.398 1.00 94.06 88 ASN A O 1
ATOM 619 N N . ASP A 1 89 ? 13.894 -3.836 -10.304 1.00 90.88 89 ASP A N 1
ATOM 620 C CA . ASP A 1 89 ? 13.760 -3.599 -11.750 1.00 90.88 89 ASP A CA 1
ATOM 621 C C . ASP A 1 89 ? 12.875 -4.610 -12.511 1.00 90.88 89 ASP A C 1
ATOM 623 O O . ASP A 1 89 ? 12.910 -4.712 -13.736 1.00 90.88 89 ASP A O 1
ATOM 627 N N . ASP A 1 90 ? 12.013 -5.321 -11.788 1.00 92.56 90 ASP A N 1
ATOM 628 C CA . ASP A 1 90 ? 11.025 -6.279 -12.305 1.00 92.56 90 ASP A CA 1
ATOM 629 C C . ASP A 1 90 ? 9.576 -5.889 -11.944 1.00 92.56 90 ASP A C 1
ATOM 631 O O . ASP A 1 90 ? 8.643 -6.682 -12.071 1.00 92.56 90 ASP A O 1
ATOM 635 N N . GLY A 1 91 ? 9.391 -4.652 -11.475 1.00 92.38 91 GLY A N 1
ATOM 636 C CA . GLY A 1 91 ? 8.122 -4.141 -10.964 1.00 92.38 91 GLY A CA 1
ATOM 637 C C . GLY A 1 91 ? 7.885 -4.426 -9.481 1.00 92.38 91 GLY A C 1
ATOM 638 O O . GLY A 1 91 ? 6.789 -4.149 -8.985 1.00 92.38 91 GLY A O 1
ATOM 639 N N . THR A 1 92 ? 8.891 -4.922 -8.759 1.00 95.50 92 THR A N 1
ATOM 640 C CA . THR A 1 92 ? 8.854 -5.088 -7.303 1.00 95.50 92 THR A CA 1
ATOM 641 C C . THR A 1 92 ? 9.920 -4.271 -6.571 1.00 95.50 92 THR A C 1
ATOM 643 O O . THR A 1 92 ? 10.900 -3.797 -7.150 1.00 95.50 92 THR A O 1
ATOM 646 N N . VAL A 1 93 ? 9.705 -4.084 -5.270 1.00 95.94 93 VAL A N 1
ATOM 647 C CA . VAL A 1 93 ? 10.609 -3.377 -4.360 1.00 95.94 93 VAL A CA 1
ATOM 648 C C . VAL A 1 93 ? 10.842 -4.230 -3.124 1.00 95.94 93 VAL A C 1
ATOM 650 O O . VAL A 1 93 ? 9.903 -4.541 -2.397 1.00 95.94 93 VAL A O 1
ATOM 653 N N . THR A 1 94 ? 12.093 -4.565 -2.844 1.00 97.12 94 THR A N 1
ATOM 654 C CA . THR A 1 94 ? 12.484 -5.297 -1.639 1.00 97.12 94 THR A CA 1
ATOM 655 C C . THR A 1 94 ? 12.647 -4.346 -0.459 1.00 97.12 94 THR A C 1
ATOM 657 O O . THR A 1 94 ? 13.488 -3.454 -0.505 1.00 97.12 94 THR A O 1
ATOM 660 N N . ASP A 1 95 ? 11.923 -4.575 0.635 1.00 97.06 95 ASP A N 1
ATOM 661 C CA . ASP A 1 95 ? 12.229 -4.006 1.948 1.00 97.06 95 ASP A CA 1
ATOM 662 C C . ASP A 1 95 ? 13.163 -4.940 2.722 1.00 97.06 95 ASP A C 1
ATOM 664 O O . ASP A 1 95 ? 12.760 -5.936 3.334 1.00 97.06 95 ASP A O 1
ATOM 668 N N . THR A 1 96 ? 14.447 -4.597 2.710 1.00 95.62 96 THR A N 1
ATOM 669 C CA . THR A 1 96 ? 15.495 -5.400 3.345 1.00 95.62 96 THR A CA 1
ATOM 670 C C . THR A 1 96 ? 15.443 -5.364 4.875 1.00 95.62 96 THR A C 1
ATOM 672 O O . THR A 1 96 ? 15.938 -6.309 5.508 1.00 95.62 96 THR A O 1
ATOM 675 N N . GLN A 1 97 ? 14.831 -4.325 5.461 1.00 94.62 97 GLN A N 1
ATOM 676 C CA . GLN A 1 97 ? 14.697 -4.145 6.907 1.00 94.62 97 GLN A CA 1
ATOM 677 C C . GLN A 1 97 ? 13.533 -4.968 7.462 1.00 94.62 97 GLN A C 1
ATOM 679 O O . GLN A 1 97 ? 13.712 -5.658 8.468 1.00 94.62 97 GLN A O 1
ATOM 684 N N . ASN A 1 98 ? 12.369 -4.916 6.812 1.00 94.38 98 ASN A N 1
ATOM 685 C CA . ASN A 1 98 ? 11.150 -5.577 7.298 1.00 94.38 98 ASN A CA 1
ATOM 686 C C . ASN A 1 98 ? 10.869 -6.938 6.648 1.00 94.38 98 ASN A C 1
ATOM 688 O O . ASN A 1 98 ? 9.914 -7.612 7.031 1.00 94.38 98 ASN A O 1
ATOM 692 N N . LYS A 1 99 ? 11.728 -7.369 5.713 1.00 94.50 99 LYS A N 1
ATOM 693 C CA . LYS A 1 99 ? 11.607 -8.653 5.005 1.00 94.50 99 LYS A CA 1
ATOM 694 C C . LYS A 1 99 ? 10.291 -8.751 4.242 1.00 94.50 99 LYS A C 1
ATOM 696 O O . LYS A 1 99 ? 9.542 -9.721 4.356 1.00 94.50 99 LYS A O 1
ATOM 701 N N . PHE A 1 100 ? 10.042 -7.715 3.450 1.00 96.00 100 PHE A N 1
ATOM 702 C CA . PHE A 1 100 ? 8.929 -7.661 2.517 1.00 96.00 100 PHE A CA 1
ATOM 703 C C . PHE A 1 100 ? 9.418 -7.490 1.092 1.00 96.00 100 PHE A C 1
ATOM 705 O O . PHE A 1 100 ? 10.488 -6.935 0.841 1.00 96.00 100 PHE A O 1
ATOM 712 N N . ILE A 1 101 ? 8.577 -7.906 0.162 1.00 97.00 101 ILE A N 1
ATOM 713 C CA . ILE A 1 101 ? 8.625 -7.480 -1.226 1.00 97.00 101 ILE A CA 1
ATOM 714 C C . ILE A 1 101 ? 7.294 -6.804 -1.549 1.00 97.00 101 ILE A C 1
ATOM 716 O O . ILE A 1 101 ? 6.230 -7.282 -1.166 1.00 97.00 101 ILE A O 1
ATOM 720 N N . TRP A 1 102 ? 7.350 -5.657 -2.208 1.00 97.75 102 TRP A N 1
ATOM 721 C CA . TRP A 1 102 ? 6.196 -4.828 -2.533 1.00 97.75 102 TRP A CA 1
ATOM 722 C C . TRP A 1 102 ? 6.000 -4.779 -4.040 1.00 97.75 102 TRP A C 1
ATOM 724 O O . TRP A 1 102 ? 6.978 -4.757 -4.787 1.00 97.75 102 TRP A O 1
ATOM 734 N N . THR A 1 103 ? 4.759 -4.665 -4.504 1.00 96.75 103 THR A N 1
ATOM 735 C CA . THR A 1 103 ? 4.510 -4.204 -5.875 1.00 96.75 103 THR A CA 1
ATOM 736 C C . THR A 1 103 ? 4.939 -2.742 -5.985 1.00 96.75 103 THR A C 1
ATOM 738 O O . THR A 1 103 ? 4.459 -1.900 -5.223 1.00 96.75 103 THR A O 1
ATOM 741 N N . LEU A 1 104 ? 5.809 -2.420 -6.941 1.00 93.94 104 LEU A N 1
ATOM 742 C CA . LEU A 1 104 ? 6.267 -1.047 -7.181 1.00 93.94 104 LEU A CA 1
ATOM 743 C C . LEU A 1 104 ? 5.126 -0.147 -7.673 1.00 93.94 104 LEU A C 1
ATOM 745 O O . LEU A 1 104 ? 5.041 1.039 -7.342 1.00 93.94 104 LEU A O 1
ATOM 749 N N . CYS A 1 105 ? 4.270 -0.717 -8.515 1.00 92.62 105 CYS A N 1
ATOM 750 C CA . CYS A 1 105 ? 3.177 -0.014 -9.152 1.00 92.62 105 CYS A CA 1
ATOM 751 C C . CYS A 1 105 ? 1.866 -0.236 -8.397 1.00 92.62 105 CYS A C 1
ATOM 753 O O . CYS A 1 105 ? 1.592 -1.341 -7.934 1.00 92.62 105 CYS A O 1
ATOM 755 N N . THR A 1 106 ? 1.052 0.811 -8.280 1.00 93.88 106 THR A N 1
ATOM 756 C CA . THR A 1 106 ? -0.320 0.699 -7.775 1.00 93.88 106 THR A CA 1
ATOM 757 C C . THR A 1 106 ? -1.223 -0.034 -8.777 1.00 93.88 106 THR A C 1
ATOM 759 O O . THR A 1 106 ? -0.805 -0.350 -9.895 1.00 93.88 106 THR A O 1
ATOM 762 N N . ALA A 1 107 ? -2.476 -0.297 -8.407 1.00 94.00 107 ALA A N 1
ATOM 763 C CA . ALA A 1 107 ? -3.470 -0.865 -9.321 1.00 94.00 107 ALA A CA 1
ATOM 764 C C . ALA A 1 107 ? -4.487 0.168 -9.830 1.00 94.00 107 ALA A C 1
ATOM 766 O O . ALA A 1 107 ? -4.643 1.261 -9.281 1.00 94.00 107 ALA A O 1
ATOM 767 N N . TYR A 1 108 ? -5.226 -0.215 -10.863 1.00 92.56 108 TYR A N 1
ATOM 768 C CA . TYR A 1 108 ? -6.383 0.511 -11.371 1.00 92.56 108 TYR A CA 1
ATOM 769 C C . TYR A 1 108 ? -7.496 -0.442 -11.796 1.00 92.56 108 TYR A C 1
ATOM 771 O O . TYR A 1 108 ? -7.282 -1.651 -11.884 1.00 92.56 108 TYR A O 1
ATOM 779 N N . ASN A 1 109 ? -8.694 0.093 -12.046 1.00 92.31 109 ASN A N 1
ATOM 780 C CA . ASN A 1 109 ? -9.873 -0.702 -12.375 1.00 92.31 109 ASN A CA 1
ATOM 781 C C . ASN A 1 109 ? -10.646 -0.148 -13.589 1.00 92.31 109 ASN A C 1
ATOM 783 O O . ASN A 1 109 ? -11.611 0.592 -13.416 1.00 92.31 109 ASN A O 1
ATOM 787 N N . PRO A 1 110 ? -10.307 -0.563 -14.821 1.00 88.81 110 PRO A N 1
ATOM 788 C CA . PRO A 1 110 ? -11.092 -0.263 -16.021 1.00 88.81 110 PRO A CA 1
ATOM 789 C C . PRO A 1 110 ? -12.286 -1.226 -16.215 1.00 88.81 110 PRO A C 1
ATOM 791 O O . PRO A 1 110 ? -12.823 -1.337 -17.315 1.00 88.81 110 PRO A O 1
ATOM 794 N N . GLY A 1 111 ? -12.667 -1.982 -15.179 1.00 89.50 111 GLY A N 1
ATOM 795 C CA . GLY A 1 111 ? -13.665 -3.059 -15.204 1.00 89.50 111 GLY A CA 1
ATOM 796 C C . GLY A 1 111 ? -13.144 -4.364 -14.593 1.00 89.50 111 GLY A C 1
ATOM 797 O O . GLY A 1 111 ? -13.915 -5.173 -14.081 1.00 89.50 111 GLY A O 1
ATOM 798 N N . THR A 1 112 ? -11.827 -4.572 -14.605 1.00 92.44 112 THR A N 1
ATOM 799 C CA . THR A 1 112 ? -11.135 -5.629 -13.854 1.00 92.44 112 THR A CA 1
ATOM 800 C C . THR A 1 112 ? -9.844 -5.057 -13.295 1.00 92.44 112 THR A C 1
ATOM 802 O O . THR A 1 112 ? -9.061 -4.476 -14.048 1.00 92.44 112 THR A O 1
ATOM 805 N N . VAL A 1 113 ? -9.634 -5.214 -11.984 1.00 95.06 113 VAL A N 1
ATOM 806 C CA . VAL A 1 113 ? -8.460 -4.667 -11.295 1.00 95.06 113 VAL A CA 1
ATOM 807 C C . VAL A 1 113 ? -7.182 -5.248 -11.900 1.00 95.06 113 VAL A C 1
ATOM 809 O O . VAL A 1 113 ? -7.089 -6.458 -12.102 1.00 95.06 113 VAL A O 1
ATOM 812 N N . GLN A 1 114 ? -6.212 -4.388 -12.198 1.00 93.62 114 GLN A N 1
ATOM 813 C CA . GLN A 1 114 ? -4.908 -4.768 -12.741 1.00 93.62 114 GLN A CA 1
ATOM 814 C C . GLN A 1 114 ? -3.813 -3.799 -12.272 1.00 93.62 114 GLN A C 1
ATOM 816 O O . GLN A 1 114 ? -4.106 -2.650 -11.937 1.00 93.62 114 GLN A O 1
ATOM 821 N N . LEU A 1 115 ? -2.555 -4.251 -12.247 1.00 93.12 115 LEU A N 1
ATOM 822 C CA . LEU A 1 115 ? -1.414 -3.391 -11.923 1.00 93.12 115 LEU A CA 1
ATOM 823 C C . LEU A 1 115 ? -1.100 -2.428 -13.070 1.00 93.12 115 LEU A C 1
ATOM 825 O O . LEU A 1 115 ? -1.237 -2.756 -14.249 1.00 93.12 115 LEU A O 1
ATOM 829 N N . TYR A 1 116 ? -0.622 -1.248 -12.702 1.00 90.50 116 TYR A N 1
ATOM 830 C CA . TYR A 1 116 ? 0.038 -0.328 -13.617 1.00 90.50 116 TYR A CA 1
ATOM 831 C C . TYR A 1 116 ? 1.369 -0.897 -14.151 1.00 90.50 116 TYR A C 1
ATOM 833 O O . TYR A 1 116 ? 2.053 -1.652 -13.462 1.00 90.50 116 TYR A O 1
ATOM 841 N N . ASP A 1 117 ? 1.751 -0.515 -15.375 1.00 86.25 117 ASP A N 1
ATOM 842 C CA . ASP A 1 117 ? 2.960 -1.009 -16.055 1.00 86.25 117 ASP A CA 1
ATOM 843 C C . ASP A 1 117 ? 4.231 -0.313 -15.553 1.00 86.25 117 ASP A C 1
ATOM 845 O O . ASP A 1 117 ? 4.412 0.878 -15.796 1.00 86.25 117 ASP A O 1
ATOM 849 N N . TYR A 1 118 ? 5.139 -1.068 -14.929 1.00 81.25 118 TYR A N 1
ATOM 850 C CA . TYR A 1 118 ? 6.391 -0.569 -14.352 1.00 81.25 118 TYR A CA 1
ATOM 851 C C . TYR A 1 118 ? 7.460 -0.148 -15.371 1.00 81.25 118 TYR A C 1
ATOM 853 O O . TYR A 1 118 ? 8.386 0.576 -14.997 1.00 81.25 118 TYR A O 1
ATOM 861 N N . VAL A 1 119 ? 7.360 -0.586 -16.632 1.00 76.44 119 VAL A N 1
ATOM 862 C CA . VAL A 1 119 ? 8.362 -0.298 -17.677 1.00 76.44 119 VAL A CA 1
ATOM 863 C C . VAL A 1 119 ? 8.293 1.168 -18.109 1.00 76.44 119 VAL A C 1
ATOM 865 O O . VAL A 1 119 ? 9.289 1.777 -18.506 1.00 76.44 119 VAL A O 1
ATOM 868 N N . SER A 1 120 ? 7.109 1.762 -17.999 1.00 77.00 120 SER A N 1
ATOM 869 C CA . SER A 1 120 ? 6.867 3.159 -18.331 1.00 77.00 120 SER A CA 1
ATOM 870 C C . SER A 1 120 ? 7.168 4.079 -17.137 1.00 77.00 120 SER A C 1
ATOM 872 O O . SER A 1 120 ? 6.836 3.738 -15.998 1.00 77.00 120 SER A O 1
ATOM 874 N N . PRO A 1 121 ? 7.701 5.300 -17.353 1.00 78.25 121 PRO A N 1
ATOM 875 C CA . PRO A 1 121 ? 7.866 6.271 -16.277 1.00 78.25 121 PRO A CA 1
ATOM 876 C C . PRO A 1 121 ? 6.568 6.492 -15.492 1.00 78.25 121 PRO A C 1
ATOM 878 O O . PRO A 1 121 ? 5.486 6.627 -16.066 1.00 78.25 121 PRO A O 1
ATOM 881 N N . ASN A 1 122 ? 6.687 6.611 -14.172 1.00 77.94 122 ASN A N 1
ATOM 882 C CA . ASN A 1 122 ? 5.584 6.738 -13.218 1.00 77.94 122 ASN A CA 1
ATOM 883 C C . ASN A 1 122 ? 4.616 5.540 -13.249 1.00 77.94 122 ASN A C 1
ATOM 885 O O . ASN A 1 122 ? 3.432 5.699 -12.955 1.00 77.94 122 ASN A O 1
ATOM 889 N N . CYS A 1 123 ? 5.077 4.365 -13.665 1.00 84.81 123 CYS A N 1
ATOM 890 C CA . CYS A 1 123 ? 4.235 3.210 -13.946 1.00 84.81 123 CYS A CA 1
ATOM 891 C C . CYS A 1 123 ? 3.069 3.489 -14.926 1.00 84.81 123 CYS A C 1
ATOM 893 O O . CYS A 1 123 ? 1.970 2.974 -14.756 1.00 84.81 123 CYS A O 1
ATOM 895 N N . ASN A 1 124 ? 3.210 4.419 -15.877 1.00 78.31 124 ASN A N 1
ATOM 896 C CA . ASN A 1 124 ? 2.096 4.867 -16.735 1.00 78.31 124 ASN A CA 1
ATOM 897 C C . ASN A 1 124 ? 0.856 5.432 -15.987 1.00 78.31 124 ASN A C 1
ATOM 899 O O . ASN A 1 124 ? -0.184 5.692 -16.589 1.00 78.31 124 ASN A O 1
ATOM 903 N N . THR A 1 125 ? 0.964 5.754 -14.692 1.00 66.44 125 THR A N 1
ATOM 904 C CA . THR A 1 125 ? -0.097 6.468 -13.940 1.00 66.44 125 THR A CA 1
ATOM 905 C C . THR A 1 125 ? -0.333 7.898 -14.466 1.00 66.44 125 THR A C 1
ATOM 907 O O . THR A 1 125 ? -1.261 8.590 -14.052 1.00 66.44 125 THR A O 1
ATOM 910 N N . GLY A 1 126 ? 0.530 8.348 -15.391 1.00 59.44 126 GLY A N 1
ATOM 911 C CA . GLY A 1 126 ? 0.482 9.560 -16.219 1.00 59.44 126 GLY A CA 1
ATOM 912 C C . GLY A 1 126 ? -0.882 9.917 -16.788 1.00 59.44 126 GLY A C 1
ATOM 913 O O . GLY A 1 126 ? -1.270 11.083 -16.750 1.00 59.44 126 GLY A O 1
ATOM 914 N N . ALA A 1 127 ? -1.561 8.909 -17.330 1.00 54.53 127 ALA A N 1
ATOM 915 C CA . ALA A 1 127 ? -2.709 9.078 -18.211 1.00 54.53 127 ALA A CA 1
ATOM 916 C C . ALA A 1 127 ? -4.069 8.905 -17.518 1.00 54.53 127 ALA A C 1
ATOM 918 O O . ALA A 1 127 ? -5.092 9.207 -18.127 1.00 54.53 127 ALA A O 1
ATOM 919 N N . VAL A 1 128 ? -4.102 8.439 -16.267 1.00 53.84 128 VAL A N 1
ATOM 920 C CA . VAL A 1 128 ? -5.341 7.978 -15.625 1.00 53.84 128 VAL A CA 1
ATOM 921 C C . VAL A 1 128 ? -5.569 8.745 -14.332 1.00 53.84 128 VAL A C 1
ATOM 923 O O . VAL A 1 128 ? -5.087 8.413 -13.253 1.00 53.84 128 VAL A O 1
ATOM 926 N N . GLY A 1 129 ? -6.243 9.883 -14.489 1.00 53.31 129 GLY A N 1
ATOM 927 C CA . GLY A 1 129 ? -6.418 10.893 -13.448 1.00 53.31 129 GLY A CA 1
ATOM 928 C C . GLY A 1 129 ? -7.389 10.529 -12.323 1.00 53.31 129 GLY A C 1
ATOM 929 O O . GLY A 1 129 ? -7.571 11.360 -11.438 1.00 53.31 129 GLY A O 1
ATOM 930 N N . THR A 1 130 ? -8.022 9.350 -12.326 1.00 62.38 130 THR A N 1
ATOM 931 C CA . THR A 1 130 ? -9.112 9.029 -11.380 1.00 62.38 130 THR A CA 1
ATOM 932 C C . THR A 1 130 ? -9.237 7.549 -11.001 1.00 62.38 130 THR A C 1
ATOM 934 O O . THR A 1 130 ? -10.272 7.149 -10.482 1.00 62.38 130 THR A O 1
ATOM 937 N N . ASP A 1 131 ? -8.210 6.717 -11.180 1.00 74.44 131 ASP A N 1
ATOM 938 C CA . ASP A 1 131 ? -8.351 5.261 -10.997 1.00 74.44 131 ASP A CA 1
ATOM 939 C C . ASP A 1 131 ? -8.203 4.784 -9.541 1.00 74.44 131 ASP A C 1
ATOM 941 O O . ASP A 1 131 ? -7.438 3.877 -9.203 1.00 74.44 131 ASP A O 1
ATOM 945 N N . ARG A 1 132 ? -8.977 5.413 -8.663 1.00 87.38 132 ARG A N 1
ATOM 946 C CA . ARG A 1 132 ? -9.198 5.009 -7.270 1.00 87.38 132 ARG A CA 1
ATOM 947 C C . ARG A 1 132 ? -10.511 4.232 -7.112 1.00 87.38 132 ARG A C 1
ATOM 949 O O . ARG A 1 132 ? -11.043 4.100 -6.013 1.00 87.38 132 ARG A O 1
ATOM 956 N N . ASP A 1 133 ? -11.043 3.730 -8.225 1.00 91.50 133 ASP A N 1
ATOM 957 C CA . ASP A 1 133 ? -12.299 2.981 -8.327 1.00 91.50 133 ASP A CA 1
ATOM 958 C C . ASP A 1 133 ? -12.123 1.507 -7.948 1.00 91.50 133 ASP A C 1
ATOM 960 O O . ASP A 1 133 ? -12.518 0.579 -8.657 1.00 91.50 133 ASP A O 1
ATOM 964 N N . ILE A 1 134 ? -11.492 1.297 -6.797 1.00 94.44 134 ILE A N 1
ATOM 965 C CA . ILE A 1 134 ? -11.261 -0.006 -6.193 1.00 94.44 134 ILE A CA 1
ATOM 966 C C . ILE A 1 134 ? -11.873 0.054 -4.798 1.00 94.44 134 ILE A C 1
ATOM 968 O O . ILE A 1 134 ? -11.531 0.925 -4.006 1.00 94.44 134 ILE A O 1
ATOM 972 N N . THR A 1 135 ? -12.784 -0.862 -4.492 1.00 96.12 135 THR A N 1
ATOM 973 C CA . THR A 1 135 ? -13.269 -1.071 -3.119 1.00 96.12 135 THR A CA 1
ATOM 974 C C . THR A 1 135 ? -12.223 -1.820 -2.296 1.00 96.12 135 THR A C 1
ATOM 976 O O . THR A 1 135 ? -11.408 -2.562 -2.850 1.00 96.12 135 THR A O 1
ATOM 979 N N . GLN A 1 136 ? -12.279 -1.726 -0.965 1.00 96.44 136 GLN A N 1
ATOM 980 C CA . GLN A 1 136 ? -11.345 -2.463 -0.103 1.00 96.44 136 GLN A CA 1
ATOM 981 C C . GLN A 1 136 ? -11.392 -3.977 -0.379 1.00 96.44 136 GLN A C 1
ATOM 983 O O . GLN A 1 136 ? -10.355 -4.631 -0.467 1.00 96.44 136 GLN A O 1
ATOM 988 N N . SER A 1 137 ? -12.592 -4.538 -0.571 1.00 95.50 137 SER A N 1
ATOM 989 C CA . SER A 1 137 ? -12.745 -5.967 -0.866 1.00 95.50 137 SER A CA 1
ATOM 990 C C . SER A 1 137 ? -12.114 -6.350 -2.203 1.00 95.50 137 SER A C 1
ATOM 992 O O . SER A 1 137 ? -11.469 -7.390 -2.281 1.00 95.50 137 SER A O 1
ATOM 994 N N . GLN A 1 138 ? -12.267 -5.525 -3.245 1.00 97.12 138 GLN A N 1
ATOM 995 C CA . GLN A 1 138 ? -11.592 -5.763 -4.523 1.00 97.12 138 GLN A CA 1
ATOM 996 C C . GLN A 1 138 ? -10.074 -5.702 -4.365 1.00 97.12 138 GLN A C 1
ATOM 998 O O . GLN A 1 138 ? -9.381 -6.491 -4.996 1.00 97.12 138 GLN A O 1
ATOM 1003 N N . ALA A 1 139 ? -9.564 -4.808 -3.515 1.00 97.44 139 ALA A N 1
ATOM 1004 C CA . ALA A 1 139 ? -8.135 -4.705 -3.267 1.00 97.44 139 ALA A CA 1
ATOM 1005 C C . ALA A 1 139 ? -7.563 -5.955 -2.584 1.00 97.44 139 ALA A C 1
ATOM 1007 O O . ALA A 1 139 ? -6.548 -6.486 -3.033 1.00 97.44 139 ALA A O 1
ATOM 1008 N N . VAL A 1 140 ? -8.251 -6.464 -1.555 1.00 96.75 140 VAL A N 1
ATOM 1009 C CA . VAL A 1 140 ? -7.902 -7.733 -0.894 1.00 96.75 140 VAL A CA 1
ATOM 1010 C C . VAL A 1 140 ? -7.909 -8.877 -1.906 1.00 96.75 140 VAL A C 1
ATOM 1012 O O . VAL A 1 140 ? -6.890 -9.536 -2.093 1.00 96.75 140 VAL A O 1
ATOM 1015 N N . THR A 1 141 ? -9.025 -9.062 -2.618 1.00 97.38 141 THR A N 1
ATOM 1016 C CA . THR A 1 141 ? -9.171 -10.139 -3.607 1.00 97.38 141 THR A CA 1
ATOM 1017 C C . THR A 1 141 ? -8.145 -10.039 -4.731 1.00 97.38 141 THR A C 1
ATOM 1019 O O . THR A 1 141 ? -7.679 -11.065 -5.221 1.00 97.38 141 THR A O 1
ATOM 1022 N N . PHE A 1 142 ? -7.788 -8.829 -5.160 1.00 98.12 142 PHE A N 1
ATOM 1023 C CA . PHE A 1 142 ? -6.777 -8.639 -6.190 1.00 98.12 142 PHE A CA 1
ATOM 1024 C C . PHE A 1 142 ? -5.406 -9.118 -5.717 1.00 98.12 142 PHE A C 1
ATOM 1026 O O . PHE A 1 142 ? -4.795 -9.927 -6.410 1.00 98.12 142 PHE A O 1
ATOM 1033 N N . CYS A 1 143 ? -4.946 -8.671 -4.543 1.00 98.44 143 CYS A N 1
ATOM 1034 C CA . CYS A 1 143 ? -3.644 -9.090 -4.030 1.00 98.44 143 CYS A CA 1
ATOM 1035 C C . CYS A 1 143 ? -3.589 -10.604 -3.793 1.00 98.44 143 CYS A C 1
ATOM 1037 O O . CYS A 1 143 ? -2.655 -11.237 -4.262 1.00 98.44 143 CYS A O 1
ATOM 1039 N N . GLU A 1 144 ? -4.614 -11.201 -3.179 1.00 97.75 144 GLU A N 1
ATOM 1040 C CA . GLU A 1 144 ? -4.638 -12.645 -2.880 1.00 97.75 144 GLU A CA 1
ATOM 1041 C C . GLU A 1 144 ? -4.617 -13.544 -4.129 1.00 97.75 144 GLU A C 1
ATOM 1043 O O . GLU A 1 144 ? -4.192 -14.694 -4.055 1.00 97.75 144 GLU A O 1
ATOM 1048 N N . ASN A 1 145 ? -5.074 -13.037 -5.279 1.00 97.69 145 ASN A N 1
ATOM 1049 C CA . ASN A 1 145 ? -5.061 -13.767 -6.551 1.00 97.69 145 ASN A CA 1
ATOM 1050 C C . ASN A 1 145 ? -3.907 -13.348 -7.475 1.00 97.69 145 ASN A C 1
ATOM 1052 O O . ASN A 1 145 ? -3.788 -13.871 -8.588 1.00 97.69 145 ASN A O 1
ATOM 1056 N N . LEU A 1 146 ? -3.075 -12.391 -7.060 1.00 98.00 146 LEU A N 1
ATOM 1057 C CA . LEU A 1 146 ? -1.991 -11.878 -7.882 1.00 98.00 146 LEU A CA 1
ATOM 1058 C C . LEU A 1 146 ? -0.900 -12.945 -8.025 1.00 98.00 146 LEU A C 1
ATOM 1060 O O . LEU A 1 146 ? -0.403 -13.489 -7.046 1.00 98.00 146 LEU A O 1
ATOM 1064 N N . THR A 1 147 ? -0.489 -13.216 -9.262 1.00 97.38 147 THR A N 1
ATOM 1065 C CA . THR A 1 147 ? 0.764 -13.919 -9.560 1.00 97.38 147 THR A CA 1
ATOM 1066 C C . THR A 1 147 ? 1.645 -12.976 -10.363 1.00 97.38 147 THR A C 1
ATOM 1068 O O . THR A 1 147 ? 1.321 -12.642 -11.503 1.00 97.38 147 THR A O 1
ATOM 1071 N N . PHE A 1 148 ? 2.728 -12.500 -9.757 1.00 96.56 148 PHE A N 1
ATOM 1072 C CA . PHE A 1 148 ? 3.561 -11.435 -10.313 1.00 96.56 148 PHE A CA 1
ATOM 1073 C C . PHE A 1 148 ? 5.010 -11.565 -9.841 1.00 96.56 148 PHE A C 1
ATOM 1075 O O . PHE A 1 148 ? 5.245 -11.926 -8.692 1.00 96.56 148 PHE A O 1
ATOM 1082 N N . ALA A 1 149 ? 5.967 -11.301 -10.739 1.00 95.25 149 ALA A N 1
ATOM 1083 C CA . ALA A 1 149 ? 7.412 -11.381 -10.482 1.00 95.25 149 ALA A CA 1
ATOM 1084 C C . ALA A 1 149 ? 7.878 -12.696 -9.809 1.00 95.25 149 ALA A C 1
ATOM 1086 O O . ALA A 1 149 ? 8.802 -12.711 -9.006 1.00 95.25 149 ALA A O 1
ATOM 1087 N N . GLY A 1 150 ? 7.224 -13.823 -10.121 1.00 95.00 150 GLY A N 1
ATOM 1088 C CA . GLY A 1 150 ? 7.545 -15.132 -9.532 1.00 95.00 150 GLY A CA 1
ATOM 1089 C C . GLY A 1 150 ? 6.916 -15.409 -8.160 1.00 95.00 150 GLY A C 1
ATOM 1090 O O . GLY A 1 150 ? 7.126 -16.492 -7.620 1.00 95.00 150 GLY A O 1
ATOM 1091 N N . HIS A 1 151 ? 6.110 -14.485 -7.634 1.00 95.19 151 HIS A N 1
ATOM 1092 C CA . HIS A 1 151 ? 5.391 -14.605 -6.365 1.00 95.19 151 HIS A CA 1
ATOM 1093 C C . HIS A 1 151 ? 3.889 -14.808 -6.580 1.00 95.19 151 HIS A C 1
ATOM 1095 O O . HIS A 1 151 ? 3.305 -14.231 -7.503 1.00 95.19 151 HIS A O 1
ATOM 1101 N N . SER A 1 152 ? 3.262 -15.599 -5.710 1.00 96.12 152 SER A N 1
ATOM 1102 C CA . SER A 1 152 ? 1.812 -15.866 -5.685 1.00 96.12 152 SER A CA 1
ATOM 1103 C C . SER A 1 152 ? 1.223 -15.781 -4.271 1.00 96.12 152 SER A C 1
ATOM 1105 O O . SER A 1 152 ? 0.137 -16.288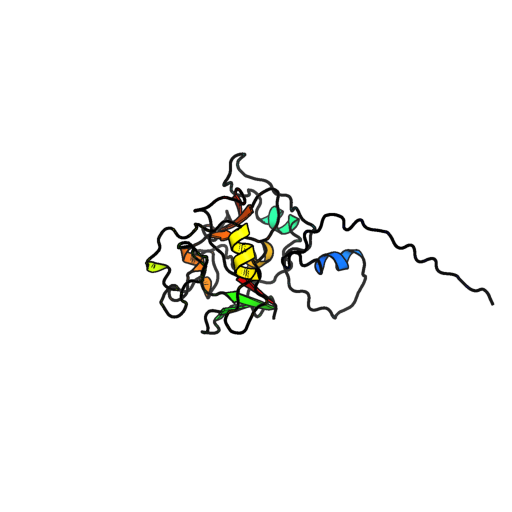 -4.008 1.00 96.12 152 SER A O 1
ATOM 1107 N N . ASP A 1 153 ? 1.987 -15.218 -3.342 1.00 95.75 153 ASP A N 1
ATOM 1108 C CA . ASP A 1 153 ? 1.707 -15.078 -1.912 1.00 95.75 153 ASP A CA 1
ATOM 1109 C C . ASP A 1 153 ? 1.453 -13.611 -1.527 1.00 95.75 153 ASP A C 1
ATOM 1111 O O . ASP A 1 153 ? 1.601 -13.207 -0.374 1.00 95.75 153 ASP A O 1
ATOM 1115 N N . TRP A 1 154 ? 1.071 -12.808 -2.518 1.00 98.12 154 TRP A N 1
ATOM 1116 C CA . TRP A 1 154 ? 0.734 -11.406 -2.356 1.00 98.12 154 TRP A CA 1
ATOM 1117 C C . TRP A 1 154 ? -0.508 -11.237 -1.477 1.00 98.12 154 TRP A C 1
ATOM 1119 O O . TRP A 1 154 ? -1.514 -11.930 -1.621 1.00 98.12 154 TRP A O 1
ATOM 1129 N N . ILE A 1 155 ? -0.456 -10.259 -0.581 1.00 97.38 155 ILE A N 1
ATOM 1130 C CA . ILE A 1 155 ? -1.570 -9.850 0.272 1.00 97.38 155 ILE A CA 1
ATOM 1131 C C . ILE A 1 155 ? -1.707 -8.330 0.261 1.00 97.38 155 ILE A C 1
ATOM 1133 O O . ILE A 1 155 ? -0.764 -7.598 -0.053 1.00 97.38 155 ILE A O 1
ATOM 1137 N N . LEU A 1 156 ? -2.897 -7.841 0.610 1.00 97.88 156 LEU A N 1
ATOM 1138 C CA . LEU A 1 156 ? -3.081 -6.420 0.875 1.00 97.88 156 LEU A CA 1
ATOM 1139 C C . LEU A 1 156 ? -2.399 -6.079 2.217 1.00 97.88 156 LEU A C 1
ATOM 1141 O O . LEU A 1 156 ? -2.721 -6.713 3.228 1.00 97.88 156 LEU A O 1
ATOM 1145 N N . PRO A 1 157 ? -1.480 -5.100 2.254 1.00 97.19 157 PRO A N 1
ATOM 1146 C CA . PRO A 1 157 ? -0.743 -4.748 3.460 1.00 97.19 157 PRO A CA 1
ATOM 1147 C C . PRO A 1 157 ? -1.652 -4.150 4.536 1.00 97.19 157 PRO A C 1
ATOM 1149 O O . PRO A 1 157 ? -2.642 -3.462 4.252 1.00 97.19 157 PRO A O 1
ATOM 1152 N N . ASP A 1 158 ? -1.303 -4.399 5.793 1.00 96.25 158 ASP A N 1
ATOM 1153 C CA . ASP A 1 158 ? -1.974 -3.773 6.930 1.00 96.25 158 ASP A CA 1
ATOM 1154 C C . ASP A 1 158 ? -1.485 -2.327 7.158 1.00 96.25 158 ASP A C 1
ATOM 1156 O O . ASP A 1 158 ? -0.574 -1.827 6.491 1.00 96.25 158 ASP A O 1
ATOM 1160 N N . ALA A 1 159 ? -2.141 -1.610 8.071 1.00 95.56 159 ALA A N 1
ATOM 1161 C CA . ALA A 1 159 ? -1.851 -0.206 8.339 1.00 95.56 159 ALA A CA 1
ATOM 1162 C C . ALA A 1 159 ? -0.439 0.021 8.898 1.00 95.56 159 ALA A C 1
ATOM 1164 O O . ALA A 1 159 ? 0.161 1.046 8.585 1.00 95.56 159 ALA A O 1
ATOM 1165 N N . ILE A 1 160 ? 0.097 -0.917 9.687 1.00 95.25 160 ILE A N 1
ATOM 1166 C CA . ILE A 1 160 ? 1.456 -0.840 10.240 1.00 95.25 160 ILE A CA 1
ATOM 1167 C C . ILE A 1 160 ? 2.478 -1.027 9.117 1.00 95.25 160 ILE A C 1
ATOM 1169 O O . ILE A 1 160 ? 3.426 -0.251 9.018 1.00 95.25 160 ILE A O 1
ATOM 1173 N N . GLN A 1 161 ? 2.260 -2.001 8.234 1.00 96.31 161 GLN A N 1
ATOM 1174 C CA . GLN A 1 161 ? 3.133 -2.251 7.087 1.00 96.31 161 GLN A CA 1
ATOM 1175 C C . GLN A 1 161 ? 3.157 -1.052 6.129 1.00 96.31 161 GLN A C 1
ATOM 1177 O O . GLN A 1 161 ? 4.235 -0.595 5.750 1.00 96.31 161 GLN A O 1
ATOM 1182 N N . LEU A 1 162 ? 1.995 -0.497 5.769 1.00 96.94 162 LEU A N 1
ATOM 1183 C CA . LEU A 1 162 ? 1.907 0.687 4.901 1.00 96.94 162 LEU A CA 1
ATOM 1184 C C . LEU A 1 162 ? 2.585 1.922 5.508 1.00 96.94 162 LEU A C 1
ATOM 1186 O O . LEU A 1 162 ? 3.164 2.728 4.772 1.00 96.94 162 LEU A O 1
ATOM 1190 N N . ASP A 1 163 ? 2.546 2.061 6.835 1.00 95.69 163 ASP A N 1
ATOM 1191 C CA . ASP A 1 163 ? 3.178 3.174 7.545 1.00 95.69 163 ASP A CA 1
ATOM 1192 C C . ASP A 1 163 ? 4.707 3.153 7.451 1.00 95.69 163 ASP A C 1
ATOM 1194 O O . ASP A 1 163 ? 5.340 4.203 7.530 1.00 95.69 163 ASP A O 1
ATOM 1198 N N . THR A 1 164 ? 5.317 1.995 7.177 1.00 95.62 164 THR A N 1
ATOM 1199 C CA . THR A 1 164 ? 6.770 1.906 6.935 1.00 95.62 164 THR A CA 1
ATOM 1200 C C . THR A 1 164 ? 7.213 2.650 5.675 1.00 95.62 164 THR A C 1
ATOM 1202 O O . THR A 1 164 ? 8.365 3.073 5.588 1.00 95.62 164 THR A O 1
ATOM 1205 N N . LEU A 1 165 ? 6.300 2.840 4.716 1.00 95.56 165 LEU A N 1
ATOM 1206 C CA . LEU A 1 165 ? 6.557 3.539 3.456 1.00 95.56 165 LEU A CA 1
ATOM 1207 C C . LEU A 1 165 ? 6.388 5.062 3.581 1.00 95.56 165 LEU A C 1
ATOM 1209 O O . LEU A 1 165 ? 6.691 5.799 2.640 1.00 95.56 165 LEU A O 1
ATOM 1213 N N . TYR A 1 166 ? 5.874 5.538 4.716 1.00 95.12 166 TYR A N 1
ATOM 1214 C CA . TYR A 1 166 ? 5.573 6.941 4.965 1.00 95.12 166 TYR A CA 1
ATOM 1215 C C . TYR A 1 166 ? 6.789 7.713 5.497 1.00 95.12 166 TYR A C 1
ATOM 1217 O O . TYR A 1 166 ? 7.628 7.195 6.230 1.00 95.12 166 TYR A O 1
ATOM 1225 N N . THR A 1 167 ? 6.855 9.006 5.178 1.00 93.56 167 THR A N 1
ATOM 1226 C CA . THR A 1 167 ? 7.797 9.948 5.798 1.00 93.56 167 THR A CA 1
ATOM 1227 C C . THR A 1 167 ? 7.112 11.274 6.116 1.00 93.56 167 THR A C 1
ATOM 1229 O O . THR A 1 167 ? 6.208 11.707 5.413 1.00 93.56 167 THR A O 1
ATOM 1232 N N . ALA A 1 168 ? 7.555 11.969 7.166 1.00 91.75 168 ALA A N 1
ATOM 1233 C CA . ALA A 1 168 ? 6.944 13.230 7.603 1.00 91.75 168 ALA A CA 1
ATOM 1234 C C . ALA A 1 168 ? 7.257 14.436 6.691 1.00 91.75 168 ALA A C 1
ATOM 1236 O O . ALA A 1 168 ? 6.736 15.530 6.909 1.00 91.75 168 ALA A O 1
ATOM 1237 N N . SER A 1 169 ? 8.120 14.261 5.687 1.00 91.38 169 SER A N 1
ATOM 1238 C CA . SER A 1 169 ? 8.534 15.317 4.755 1.00 91.38 169 SER A CA 1
ATOM 1239 C C . SER A 1 169 ? 8.049 15.022 3.343 1.00 91.38 169 SER A C 1
ATOM 1241 O O . SER A 1 169 ? 8.070 13.872 2.919 1.00 91.38 169 SER A O 1
ATOM 1243 N N . SER A 1 170 ? 7.670 16.053 2.581 1.00 89.50 170 SER A N 1
ATOM 1244 C CA . SER A 1 170 ? 7.334 15.897 1.158 1.00 89.50 170 SER A CA 1
ATOM 1245 C C . SER A 1 170 ? 8.464 15.146 0.430 1.00 89.50 170 SER A C 1
ATOM 1247 O O . SER A 1 170 ? 9.615 15.578 0.532 1.00 89.50 170 SER A O 1
ATOM 1249 N N . PRO A 1 171 ? 8.164 14.061 -0.311 1.00 90.81 171 PRO A N 1
ATOM 1250 C CA . PRO A 1 171 ? 6.857 13.726 -0.892 1.00 90.81 171 PRO A CA 1
ATOM 1251 C C . PRO A 1 171 ? 5.969 12.766 -0.073 1.00 90.81 171 PRO A C 1
ATOM 1253 O O . PRO A 1 171 ? 5.082 12.139 -0.646 1.00 90.81 171 PRO A O 1
ATOM 1256 N N . TYR A 1 172 ? 6.200 12.635 1.233 1.00 93.44 172 TYR A N 1
ATOM 1257 C CA . TYR A 1 172 ? 5.432 11.827 2.197 1.00 93.44 172 TYR A CA 1
ATOM 1258 C C . TYR A 1 172 ? 5.460 10.308 1.985 1.00 93.44 172 TYR A C 1
ATOM 1260 O O . TYR A 1 172 ? 4.914 9.558 2.786 1.00 93.44 172 TYR A O 1
ATOM 1268 N N . THR A 1 173 ? 6.172 9.858 0.957 1.00 92.94 173 THR A N 1
ATOM 1269 C CA . THR A 1 173 ? 6.587 8.474 0.699 1.00 92.94 173 THR A CA 1
ATOM 1270 C C . THR A 1 173 ? 8.110 8.414 0.684 1.00 92.94 173 THR A C 1
ATOM 1272 O O . THR A 1 173 ? 8.760 9.427 0.408 1.00 92.94 173 THR A O 1
ATOM 1275 N N . ILE A 1 174 ? 8.689 7.253 0.971 1.00 92.94 174 ILE A N 1
ATOM 1276 C CA . ILE A 1 174 ? 10.135 7.025 0.840 1.00 92.94 174 ILE A CA 1
ATOM 1277 C C . ILE A 1 174 ? 10.507 6.464 -0.542 1.00 92.94 174 ILE A C 1
ATOM 1279 O O . ILE A 1 174 ? 9.664 5.933 -1.267 1.00 92.94 174 ILE A O 1
ATOM 1283 N N . ASP A 1 175 ? 11.779 6.578 -0.923 1.00 90.00 175 ASP A N 1
ATOM 1284 C CA . ASP A 1 175 ? 12.313 5.938 -2.132 1.00 90.00 175 ASP A CA 1
ATOM 1285 C C . ASP A 1 175 ? 12.220 4.410 -2.017 1.00 90.00 175 ASP A C 1
ATOM 1287 O O . ASP A 1 175 ? 12.446 3.901 -0.922 1.00 90.00 175 ASP A O 1
ATOM 1291 N N . PRO A 1 176 ? 11.924 3.667 -3.104 1.00 89.88 176 PRO A N 1
ATOM 1292 C CA . PRO A 1 176 ? 11.782 4.119 -4.490 1.00 89.88 176 PRO A CA 1
ATOM 1293 C C . PRO A 1 176 ? 10.384 4.645 -4.856 1.00 89.88 176 PRO A C 1
ATOM 1295 O O . PRO A 1 176 ? 10.205 5.159 -5.959 1.00 89.88 176 PRO A O 1
ATOM 12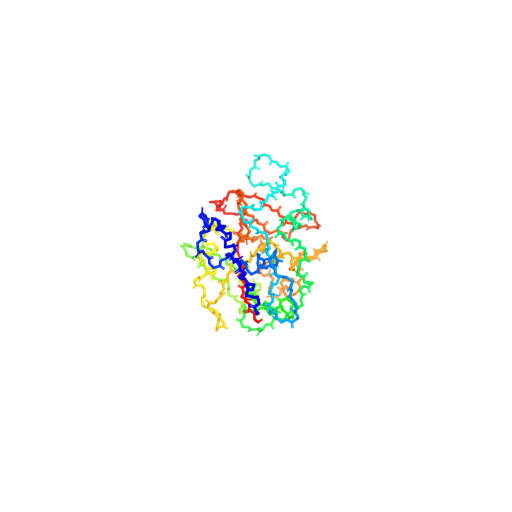98 N N . PHE A 1 177 ? 9.402 4.587 -3.951 1.00 90.00 177 PHE A N 1
ATOM 1299 C CA . PHE A 1 177 ? 8.039 5.077 -4.207 1.00 90.00 177 PHE A CA 1
ATOM 1300 C C . PHE A 1 177 ? 7.956 6.602 -4.399 1.00 90.00 177 PHE A C 1
ATOM 1302 O O . PHE A 1 177 ? 6.980 7.109 -4.960 1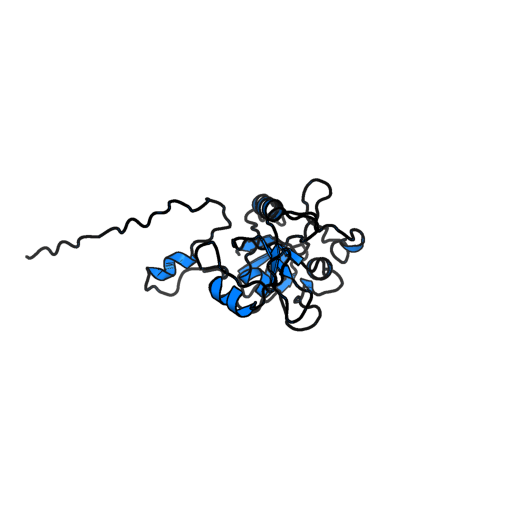.00 90.00 177 PHE A O 1
ATOM 1309 N N . ALA A 1 178 ? 8.987 7.332 -3.972 1.00 85.69 178 ALA A N 1
ATOM 1310 C CA . ALA A 1 178 ? 9.112 8.777 -4.118 1.00 85.69 178 ALA A CA 1
ATOM 1311 C C . ALA A 1 178 ? 9.832 9.242 -5.405 1.00 85.69 178 ALA A C 1
ATOM 1313 O O . ALA A 1 178 ? 9.659 10.400 -5.808 1.00 85.69 178 ALA A O 1
ATOM 1314 N N . ILE A 1 179 ? 10.585 8.372 -6.094 1.00 78.31 179 ILE A N 1
ATOM 1315 C CA . ILE A 1 179 ? 11.430 8.755 -7.241 1.00 78.31 179 ILE A CA 1
ATOM 1316 C C . ILE A 1 179 ? 10.580 9.008 -8.488 1.00 78.31 179 ILE A C 1
ATOM 1318 O O . ILE A 1 179 ? 9.833 8.139 -8.927 1.00 78.31 179 ILE A O 1
ATOM 1322 N N . VAL A 1 180 ? 10.757 10.168 -9.134 1.00 69.50 180 VAL A N 1
ATOM 1323 C CA . VAL A 1 180 ? 9.958 10.653 -10.286 1.00 69.50 180 VAL A CA 1
ATOM 1324 C C . VAL A 1 180 ? 9.758 9.621 -11.410 1.00 69.50 180 VAL A C 1
ATOM 1326 O O . VAL A 1 180 ? 8.731 9.649 -12.081 1.00 69.50 180 VAL A O 1
ATOM 1329 N N . ALA A 1 181 ? 10.690 8.690 -11.616 1.00 73.31 181 ALA A N 1
ATOM 1330 C CA . ALA A 1 181 ? 10.572 7.663 -12.649 1.00 73.31 181 ALA A CA 1
ATOM 1331 C C . ALA A 1 181 ? 9.639 6.491 -12.283 1.00 73.31 181 ALA A C 1
ATOM 1333 O O . ALA A 1 181 ? 9.139 5.841 -13.193 1.00 73.31 181 ALA A O 1
ATOM 1334 N N . LYS A 1 182 ? 9.377 6.213 -10.999 1.00 77.62 182 LYS A N 1
ATOM 1335 C CA . LYS A 1 182 ? 8.669 5.004 -10.519 1.00 77.62 182 LYS A CA 1
ATOM 1336 C C . LYS A 1 182 ? 7.695 5.303 -9.352 1.00 77.62 182 LYS A C 1
ATOM 1338 O O . LYS A 1 182 ? 7.394 4.462 -8.518 1.00 77.62 182 LYS A O 1
ATOM 1343 N N . ASN A 1 183 ? 7.153 6.521 -9.311 1.00 81.94 183 ASN A N 1
ATOM 1344 C CA . ASN A 1 183 ? 6.398 7.097 -8.186 1.00 81.94 183 ASN A CA 1
ATOM 1345 C C . ASN A 1 183 ? 4.868 6.857 -8.203 1.00 81.94 183 ASN A C 1
ATOM 1347 O O . ASN A 1 183 ? 4.094 7.759 -7.860 1.00 81.94 183 ASN A O 1
ATOM 1351 N N . SER A 1 184 ? 4.397 5.680 -8.623 1.00 86.50 184 SER A N 1
ATOM 1352 C CA . SER A 1 184 ? 2.951 5.404 -8.737 1.00 86.50 184 SER A CA 1
ATOM 1353 C C . SER A 1 184 ? 2.199 5.612 -7.412 1.00 86.50 184 SER A C 1
ATOM 1355 O O . SER A 1 184 ? 1.161 6.274 -7.385 1.00 86.50 184 SER A O 1
ATOM 1357 N N . LEU A 1 185 ? 2.776 5.141 -6.300 1.00 90.06 185 LEU A N 1
ATOM 1358 C CA . LEU A 1 185 ? 2.219 5.280 -4.959 1.00 90.06 185 LEU A CA 1
ATOM 1359 C C . LEU A 1 185 ? 2.143 6.746 -4.542 1.00 90.06 185 LEU A C 1
ATOM 1361 O O . LEU A 1 185 ? 1.099 7.191 -4.081 1.00 90.06 185 LEU A O 1
ATOM 1365 N N . ARG A 1 186 ? 3.199 7.530 -4.786 1.00 87.50 186 ARG A N 1
ATOM 1366 C CA . ARG A 1 186 ? 3.185 8.982 -4.556 1.00 87.50 186 ARG A CA 1
ATOM 1367 C C . ARG A 1 186 ? 2.084 9.671 -5.361 1.00 87.50 186 ARG A C 1
ATOM 1369 O O . ARG A 1 186 ? 1.446 10.584 -4.849 1.00 87.50 186 ARG A O 1
ATOM 1376 N N . ARG A 1 187 ? 1.878 9.281 -6.623 1.00 86.19 187 ARG A N 1
ATOM 1377 C CA . ARG A 1 187 ? 0.879 9.902 -7.512 1.00 86.19 187 ARG A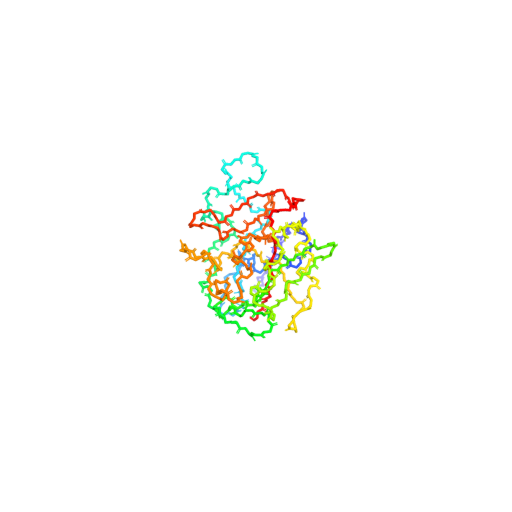 CA 1
ATOM 1378 C C . ARG A 1 187 ? -0.545 9.544 -7.130 1.00 86.19 187 ARG A C 1
ATOM 1380 O O . ARG A 1 187 ? -1.418 10.404 -7.171 1.00 86.19 187 ARG A O 1
ATOM 1387 N N . MET A 1 188 ? -0.767 8.286 -6.770 1.00 88.25 188 MET A N 1
ATOM 1388 C CA . MET A 1 188 ? -2.068 7.833 -6.313 1.00 88.25 188 MET A CA 1
ATOM 1389 C C . MET A 1 188 ? -2.353 8.315 -4.894 1.00 88.25 188 MET A C 1
ATOM 1391 O O . MET A 1 188 ? -3.503 8.584 -4.584 1.00 88.25 188 MET A O 1
ATOM 1395 N N . SER A 1 189 ? -1.314 8.471 -4.074 1.00 90.19 189 SER A N 1
ATOM 1396 C CA . SER A 1 189 ? -1.256 9.020 -2.711 1.00 90.19 189 SER A CA 1
ATOM 1397 C C . SER A 1 189 ? -2.144 8.354 -1.662 1.00 90.19 189 SER A C 1
ATOM 1399 O O . SER A 1 189 ? -2.017 8.690 -0.493 1.00 90.19 189 SER A O 1
ATOM 1401 N N . VAL A 1 190 ? -3.042 7.449 -2.040 1.00 93.50 190 VAL A N 1
ATOM 1402 C CA . VAL A 1 190 ? -3.991 6.792 -1.139 1.00 93.50 190 VAL A CA 1
ATOM 1403 C C . VAL A 1 190 ? -4.198 5.344 -1.557 1.00 93.50 190 VAL A C 1
ATOM 1405 O O . VAL A 1 190 ? -4.531 5.055 -2.713 1.00 93.50 190 VAL A O 1
ATOM 1408 N N . VAL A 1 191 ? -4.001 4.434 -0.610 1.00 96.44 191 VAL A N 1
ATOM 1409 C CA . VAL A 1 191 ? -4.142 2.989 -0.820 1.00 96.44 191 VAL A CA 1
ATOM 1410 C C . VAL A 1 191 ? -4.920 2.349 0.316 1.00 96.44 191 VAL A C 1
ATOM 1412 O O . VAL A 1 191 ? -4.811 2.763 1.470 1.00 96.44 191 VAL A O 1
ATOM 1415 N N . TRP A 1 192 ? -5.715 1.339 -0.016 1.00 97.94 192 TRP A N 1
ATOM 1416 C CA . TRP A 1 192 ? -6.423 0.546 0.978 1.00 97.94 192 TRP A CA 1
ATOM 1417 C C . TRP A 1 192 ? -5.459 -0.240 1.861 1.00 97.94 192 TRP A C 1
ATOM 1419 O O . TRP A 1 192 ? -4.432 -0.736 1.406 1.00 97.94 192 TRP A O 1
ATOM 1429 N N . SER A 1 193 ? -5.852 -0.393 3.118 1.00 97.25 193 SER A N 1
ATOM 1430 C CA . SER A 1 193 ? -5.254 -1.298 4.087 1.00 97.25 193 SER A CA 1
ATOM 1431 C C . SER A 1 193 ? -6.152 -2.515 4.311 1.00 97.25 193 SER A C 1
ATOM 1433 O O . SER A 1 193 ? -7.385 -2.425 4.236 1.00 97.25 193 SER A O 1
ATOM 1435 N N . SER A 1 194 ? -5.540 -3.652 4.644 1.00 95.75 194 SER A N 1
ATOM 1436 C CA . SER A 1 194 ? -6.245 -4.847 5.119 1.00 95.75 194 SER A CA 1
ATOM 1437 C C . SER A 1 194 ? -6.634 -4.789 6.601 1.00 95.75 194 SER A C 1
ATOM 1439 O O . SER A 1 194 ? -7.398 -5.649 7.049 1.00 95.75 194 SER A O 1
ATOM 1441 N N . THR A 1 195 ? -6.171 -3.780 7.355 1.00 93.81 195 THR A N 1
ATOM 1442 C CA . THR A 1 195 ? -6.545 -3.586 8.764 1.00 93.81 195 THR A CA 1
ATOM 1443 C C . THR A 1 195 ? -8.060 -3.496 8.890 1.00 93.81 195 THR A C 1
ATOM 1445 O O . THR A 1 195 ? -8.704 -2.593 8.349 1.00 93.81 195 THR A O 1
ATOM 1448 N N . GLN A 1 196 ? -8.646 -4.455 9.607 1.00 89.31 196 GLN A N 1
ATOM 1449 C CA . GLN A 1 196 ? -10.089 -4.507 9.776 1.00 89.31 196 GLN A CA 1
ATOM 1450 C C . GLN A 1 196 ? -10.484 -3.620 10.945 1.00 89.31 196 GLN A C 1
ATOM 1452 O O . GLN A 1 196 ? -10.159 -3.892 12.098 1.00 89.31 196 GLN A O 1
ATOM 1457 N N . THR A 1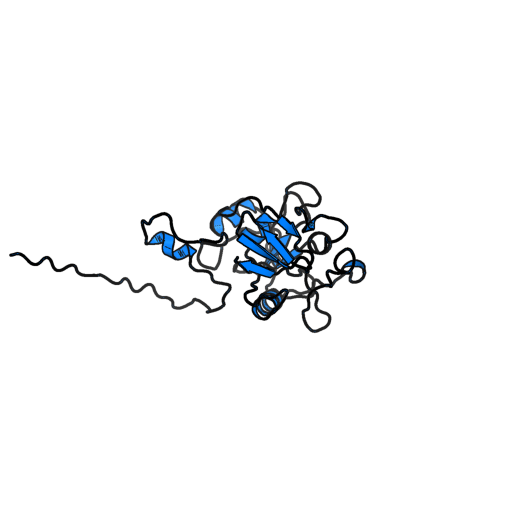 197 ? -11.256 -2.588 10.642 1.00 91.19 197 THR A N 1
ATOM 1458 C CA . THR A 1 197 ? -11.972 -1.795 11.639 1.00 91.19 197 THR A CA 1
ATOM 1459 C C . THR A 1 197 ? -13.476 -1.909 11.381 1.00 91.19 197 THR A C 1
ATOM 1461 O O . THR A 1 197 ? -13.916 -2.730 10.558 1.00 91.19 197 THR A O 1
ATOM 1464 N N . ALA A 1 198 ? -14.277 -1.094 12.073 1.00 90.19 198 ALA A N 1
ATOM 1465 C CA . ALA A 1 198 ? -15.671 -0.878 11.685 1.00 90.19 198 ALA A CA 1
ATOM 1466 C C . ALA A 1 198 ? -15.776 -0.441 10.208 1.00 90.19 198 ALA A C 1
ATOM 1468 O O . ALA A 1 198 ? -16.657 -0.904 9.485 1.00 90.19 198 ALA A O 1
ATOM 1469 N N . ASP A 1 199 ? -14.791 0.325 9.742 1.00 93.62 199 ASP A N 1
ATOM 1470 C CA . ASP A 1 199 ? -14.710 0.910 8.410 1.00 93.62 199 ASP A CA 1
ATOM 1471 C C . ASP A 1 199 ? -13.503 0.363 7.632 1.00 93.62 199 ASP A C 1
ATOM 1473 O O . ASP A 1 199 ? -12.664 -0.383 8.156 1.00 93.62 199 ASP A O 1
ATOM 1477 N N . GLY A 1 200 ? -13.435 0.687 6.345 1.00 94.44 200 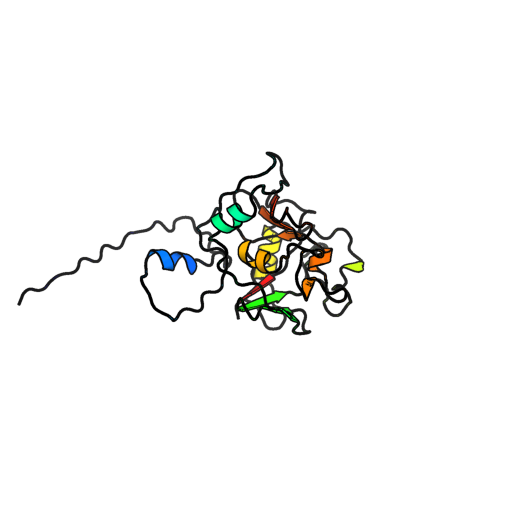GLY A N 1
ATOM 1478 C CA . GLY A 1 200 ? -12.236 0.490 5.542 1.00 94.44 200 GLY A CA 1
ATOM 1479 C C . GLY A 1 200 ? -11.203 1.553 5.899 1.00 94.44 200 GLY A C 1
ATOM 1480 O O . GLY A 1 200 ? -11.550 2.722 6.056 1.00 94.44 200 GLY A O 1
ATOM 1481 N N . ILE A 1 201 ? -9.939 1.156 6.018 1.00 96.56 201 ILE A N 1
ATOM 1482 C CA . ILE A 1 201 ? -8.842 2.078 6.317 1.00 96.56 201 ILE A CA 1
ATOM 1483 C C . ILE A 1 201 ? -8.022 2.321 5.059 1.00 96.56 201 ILE A C 1
ATOM 1485 O O . ILE A 1 201 ? -7.620 1.383 4.374 1.00 96.56 201 ILE A O 1
ATOM 1489 N N . ILE A 1 202 ? -7.766 3.591 4.780 1.00 97.19 202 ILE A N 1
ATOM 1490 C CA . ILE A 1 202 ? -6.905 4.073 3.707 1.00 97.19 202 ILE A CA 1
ATOM 1491 C C . ILE A 1 202 ? -5.658 4.664 4.356 1.00 97.19 202 ILE A C 1
ATOM 1493 O O . ILE A 1 202 ? -5.779 5.500 5.254 1.00 97.19 202 ILE A O 1
ATOM 1497 N N . HIS A 1 203 ? -4.474 4.264 3.894 1.00 97.12 203 HIS A N 1
ATOM 1498 C CA . HIS A 1 203 ? -3.236 4.988 4.189 1.00 97.12 203 HIS A CA 1
ATOM 1499 C C . HIS A 1 203 ? -3.065 6.117 3.168 1.00 97.12 203 HIS A C 1
ATOM 1501 O O . HIS A 1 203 ? -3.213 5.894 1.963 1.00 97.12 203 HIS A O 1
ATOM 1507 N N . ALA A 1 204 ? -2.808 7.328 3.653 1.00 95.50 204 ALA A N 1
ATOM 1508 C CA . ALA A 1 204 ? -2.654 8.543 2.875 1.00 95.50 204 ALA A CA 1
ATOM 1509 C C . ALA A 1 204 ? -1.219 9.083 2.971 1.00 95.50 204 ALA A C 1
ATOM 1511 O O . ALA A 1 204 ? -0.716 9.428 4.038 1.00 95.50 204 ALA A O 1
ATOM 1512 N N . TYR A 1 205 ? -0.597 9.251 1.810 1.00 94.00 205 TYR A N 1
ATOM 1513 C CA . TYR A 1 205 ? 0.725 9.841 1.618 1.00 94.00 205 TYR A CA 1
ATOM 1514 C C . TYR A 1 205 ? 0.619 11.279 1.090 1.00 94.00 205 TYR A C 1
ATOM 1516 O O . TYR A 1 205 ? 1.278 11.663 0.122 1.00 94.00 205 TYR A O 1
ATOM 1524 N N . THR A 1 206 ? -0.283 12.070 1.670 1.00 90.94 206 THR A N 1
ATOM 1525 C CA . THR A 1 206 ? -0.621 13.422 1.192 1.00 90.94 206 THR A CA 1
ATOM 1526 C C . THR A 1 206 ? -0.115 14.534 2.106 1.00 90.94 206 THR A C 1
ATOM 1528 O O . THR A 1 206 ? 0.011 15.673 1.655 1.00 90.94 206 THR A O 1
ATOM 1531 N N . SER A 1 207 ? 0.170 14.238 3.377 1.00 89.25 207 SER A N 1
ATOM 1532 C CA . SER A 1 207 ? 0.554 15.244 4.368 1.00 89.25 207 SER A CA 1
ATOM 1533 C C . SER A 1 207 ? 1.442 14.673 5.472 1.00 89.25 207 SER A C 1
ATOM 1535 O O . SER A 1 207 ? 1.530 13.464 5.646 1.00 89.25 207 SER A O 1
ATOM 1537 N N . GLY A 1 208 ? 2.053 15.567 6.256 1.00 83.62 208 GLY A N 1
ATOM 1538 C CA . GLY A 1 208 ? 2.876 15.219 7.417 1.00 83.62 208 GLY A CA 1
ATOM 1539 C C . GLY A 1 208 ? 2.088 14.748 8.653 1.00 83.62 208 GLY A C 1
ATOM 1540 O O . GLY A 1 208 ? 2.692 14.336 9.646 1.00 83.62 208 GLY A O 1
ATOM 1541 N N . THR A 1 209 ? 0.757 14.872 8.640 1.00 82.62 209 THR A N 1
ATOM 1542 C CA . THR A 1 209 ? -0.082 14.795 9.852 1.00 82.62 209 THR A CA 1
ATOM 1543 C C . THR A 1 209 ? -1.326 13.926 9.705 1.00 82.62 209 THR A C 1
ATOM 1545 O O . THR A 1 209 ? -1.826 13.436 10.712 1.00 82.62 209 THR A O 1
ATOM 1548 N N . GLU A 1 210 ? -1.817 13.713 8.487 1.00 89.50 210 GLU A N 1
ATOM 1549 C CA . GLU A 1 210 ? -3.030 12.945 8.184 1.00 89.50 210 GLU A CA 1
ATOM 1550 C C . GLU A 1 210 ? -2.634 11.705 7.378 1.00 89.50 210 GLU A C 1
ATOM 1552 O O . GLU A 1 210 ? -2.437 11.788 6.166 1.00 89.50 210 GLU A O 1
ATOM 1557 N N . ARG A 1 211 ? -2.454 10.574 8.074 1.00 93.50 211 ARG A N 1
ATOM 1558 C CA . ARG A 1 211 ? -1.927 9.326 7.492 1.00 93.50 211 ARG A CA 1
ATOM 1559 C C . ARG A 1 211 ? -2.995 8.271 7.281 1.00 93.50 211 ARG A C 1
ATOM 1561 O O . ARG A 1 211 ? -2.838 7.428 6.412 1.00 93.50 211 ARG A O 1
ATOM 1568 N N . PHE A 1 212 ? -4.071 8.307 8.059 1.00 95.50 212 PHE A N 1
ATOM 1569 C CA . PHE A 1 212 ? -5.145 7.332 7.958 1.00 95.50 212 PHE A CA 1
ATOM 1570 C C . PHE A 1 212 ? -6.489 8.012 7.746 1.00 95.50 212 PHE A C 1
ATOM 1572 O O . PHE A 1 212 ? -6.840 8.979 8.427 1.00 95.50 212 PHE A O 1
ATOM 1579 N N . VAL A 1 213 ? -7.254 7.466 6.809 1.00 95.12 213 VAL A N 1
ATOM 1580 C CA . VAL A 1 213 ? -8.620 7.884 6.504 1.00 95.12 213 VAL A CA 1
ATOM 1581 C C . VAL A 1 213 ? -9.519 6.666 6.629 1.00 95.12 213 VAL A C 1
ATOM 1583 O O . VAL A 1 213 ? -9.275 5.636 6.005 1.00 95.12 213 VAL A O 1
ATOM 1586 N N . ALA A 1 214 ? -10.560 6.782 7.440 1.00 95.31 214 ALA A N 1
ATOM 1587 C CA . ALA A 1 214 ? -11.636 5.813 7.480 1.00 95.31 214 ALA A CA 1
ATOM 1588 C C . ALA A 1 214 ? -12.634 6.101 6.357 1.00 95.31 214 ALA A C 1
ATOM 1590 O O . ALA A 1 214 ? -12.964 7.259 6.090 1.00 95.31 214 ALA A O 1
ATOM 1591 N N . ALA A 1 215 ? -13.136 5.056 5.716 1.00 95.06 215 ALA A N 1
ATOM 1592 C CA . ALA A 1 215 ? -14.097 5.139 4.629 1.00 95.06 215 ALA A CA 1
ATOM 1593 C C . ALA A 1 215 ? -15.016 3.916 4.612 1.00 95.06 215 ALA A C 1
ATOM 1595 O O . ALA A 1 215 ? -14.668 2.855 5.127 1.00 95.06 215 ALA A O 1
ATOM 1596 N N . GLU A 1 216 ? -16.181 4.028 3.975 1.00 94.38 216 GLU A N 1
ATOM 1597 C CA . GLU A 1 216 ? -17.032 2.857 3.764 1.00 94.38 216 GLU A CA 1
ATOM 1598 C C . GLU A 1 216 ? -16.258 1.785 2.981 1.00 94.38 216 GLU A C 1
ATOM 1600 O O . GLU A 1 216 ? -15.613 2.082 1.976 1.00 94.38 216 GLU A O 1
ATOM 1605 N N . LYS A 1 217 ? -16.341 0.518 3.402 1.00 90.69 217 LYS A N 1
ATOM 1606 C CA . LYS A 1 217 ? -15.618 -0.589 2.738 1.00 90.69 217 LYS A CA 1
ATOM 1607 C C . LYS A 1 217 ? -16.012 -0.762 1.264 1.00 90.69 217 LYS A C 1
ATOM 1609 O O . LYS A 1 217 ? -15.234 -1.283 0.466 1.00 90.69 217 LYS A O 1
ATOM 1614 N N . THR A 1 218 ? -17.222 -0.324 0.916 1.00 93.94 218 THR A N 1
ATOM 1615 C CA . THR A 1 218 ? -17.811 -0.342 -0.430 1.00 93.94 218 THR A CA 1
ATOM 1616 C C . THR A 1 218 ? -17.540 0.923 -1.238 1.00 93.94 218 THR A C 1
ATOM 1618 O O . THR A 1 218 ? -17.984 1.004 -2.382 1.00 93.94 218 THR A O 1
ATOM 1621 N N . ALA A 1 219 ? -16.854 1.917 -0.670 1.00 92.88 219 ALA A N 1
ATOM 1622 C CA . ALA A 1 219 ? -16.582 3.158 -1.372 1.00 92.88 219 ALA A CA 1
ATOM 1623 C C . ALA A 1 219 ? -15.659 2.925 -2.576 1.00 92.88 219 ALA A C 1
ATOM 1625 O O . ALA A 1 219 ? -14.679 2.181 -2.506 1.00 92.88 219 ALA A O 1
ATOM 1626 N N . ILE A 1 220 ? -15.986 3.607 -3.668 1.00 91.56 220 ILE A N 1
ATOM 1627 C CA . ILE A 1 220 ? -15.184 3.713 -4.889 1.00 91.56 220 ILE A CA 1
ATOM 1628 C C . ILE A 1 220 ? -14.678 5.154 -5.032 1.00 91.56 220 ILE A C 1
ATOM 1630 O O . ILE A 1 220 ? -15.120 6.045 -4.306 1.00 91.56 220 ILE A O 1
ATOM 1634 N N . GLY A 1 221 ? -13.732 5.392 -5.935 1.00 91.19 221 GLY A N 1
ATOM 1635 C CA . GLY A 1 221 ? -13.115 6.700 -6.160 1.00 91.19 221 GLY A CA 1
ATOM 1636 C C . GLY A 1 221 ? -12.201 7.188 -5.032 1.00 91.19 221 GLY A C 1
ATOM 1637 O O . GLY A 1 221 ? -11.709 8.315 -5.096 1.00 91.19 221 GLY A O 1
ATOM 1638 N N . LEU A 1 222 ? -11.959 6.374 -3.997 1.00 92.62 222 LEU A N 1
ATOM 1639 C CA . LEU A 1 222 ? -11.247 6.806 -2.791 1.00 92.62 222 LEU A CA 1
ATOM 1640 C C . LEU A 1 222 ? -9.797 6.350 -2.715 1.00 92.62 222 LEU A C 1
ATOM 1642 O O . LEU A 1 222 ? -8.952 7.157 -2.339 1.00 92.62 222 LEU A O 1
ATOM 1646 N N . ALA A 1 223 ? -9.491 5.099 -3.053 1.00 94.62 223 ALA A N 1
ATOM 1647 C CA . ALA A 1 223 ? -8.135 4.581 -2.947 1.00 94.62 223 ALA A CA 1
ATOM 1648 C C . ALA A 1 223 ? -7.821 3.518 -4.001 1.00 94.62 223 ALA A C 1
ATOM 1650 O O . ALA A 1 223 ? -8.699 2.870 -4.565 1.00 94.62 223 ALA A O 1
ATOM 1651 N N . SER A 1 224 ? -6.528 3.358 -4.254 1.00 94.62 224 SER A N 1
ATOM 1652 C CA . SER A 1 224 ? -5.979 2.237 -5.011 1.00 94.62 224 SER A CA 1
ATOM 1653 C C . SER A 1 224 ? -5.439 1.184 -4.031 1.00 94.62 224 SER A C 1
ATOM 1655 O O . SER A 1 224 ? -5.894 1.086 -2.892 1.00 94.62 224 SER A O 1
ATOM 1657 N N . LEU A 1 225 ? -4.464 0.391 -4.452 1.00 96.44 225 LEU A N 1
ATOM 1658 C CA . LEU A 1 225 ? -3.754 -0.585 -3.643 1.00 96.44 225 LEU A CA 1
ATOM 1659 C C . LEU A 1 225 ? -2.294 -0.678 -4.084 1.00 96.44 225 LEU A C 1
ATOM 1661 O O . LEU A 1 225 ? -1.956 -0.362 -5.227 1.00 96.44 225 LEU A O 1
ATOM 1665 N N . VAL A 1 226 ? -1.472 -1.181 -3.174 1.00 97.06 226 VAL A N 1
ATOM 1666 C CA . VAL A 1 226 ? -0.229 -1.910 -3.451 1.00 97.06 226 VAL A CA 1
ATOM 1667 C C . VAL A 1 226 ? -0.345 -3.256 -2.740 1.00 97.06 226 VAL A C 1
ATOM 1669 O O . VAL A 1 226 ? -1.093 -3.365 -1.768 1.00 97.06 226 VAL A O 1
ATOM 1672 N N . CYS A 1 227 ? 0.368 -4.270 -3.211 1.00 98.31 227 CYS A N 1
ATOM 1673 C CA . CYS A 1 227 ? 0.431 -5.567 -2.547 1.00 98.31 227 CYS A CA 1
ATOM 1674 C C . CYS A 1 227 ? 1.805 -5.770 -1.908 1.00 98.31 227 CYS A C 1
ATOM 1676 O O . CYS A 1 227 ? 2.810 -5.215 -2.364 1.00 98.31 227 CYS A O 1
ATOM 1678 N N . VAL A 1 228 ? 1.836 -6.591 -0.864 1.00 97.94 228 VAL A N 1
ATOM 1679 C CA . VAL A 1 228 ? 3.053 -7.004 -0.167 1.00 97.94 228 VAL A CA 1
ATOM 1680 C C . VAL A 1 228 ? 3.114 -8.527 -0.103 1.00 97.94 228 VAL A C 1
ATOM 1682 O O . VAL A 1 228 ? 2.084 -9.180 0.035 1.00 97.94 228 VAL A O 1
ATOM 1685 N N . ALA A 1 229 ? 4.307 -9.094 -0.201 1.00 96.25 229 ALA A N 1
ATOM 1686 C CA . ALA A 1 229 ? 4.596 -10.489 0.106 1.00 96.25 229 ALA A CA 1
ATOM 1687 C C . ALA A 1 229 ? 5.776 -10.562 1.089 1.00 96.25 229 ALA A C 1
ATOM 1689 O O . ALA A 1 229 ? 6.516 -9.591 1.283 1.00 96.25 229 ALA A O 1
ATOM 1690 N N . LYS A 1 230 ? 5.917 -11.700 1.766 1.00 91.88 230 LYS A N 1
ATOM 1691 C CA . LYS A 1 230 ? 6.915 -11.927 2.822 1.00 91.88 230 LYS A CA 1
ATOM 1692 C C . LYS A 1 230 ? 8.113 -12.681 2.240 1.00 91.88 230 LYS A C 1
ATOM 1694 O O . LYS A 1 230 ? 7.912 -13.581 1.431 1.00 91.88 230 LYS A O 1
ATOM 1699 N N . ILE A 1 231 ? 9.337 -12.324 2.643 1.00 86.88 231 ILE A N 1
ATOM 1700 C CA . ILE A 1 231 ? 10.587 -12.931 2.128 1.00 86.88 231 ILE A CA 1
ATOM 1701 C C . ILE A 1 231 ? 11.525 -13.461 3.211 1.00 86.88 231 ILE A C 1
ATOM 1703 O O . ILE A 1 231 ? 11.566 -12.876 4.314 1.00 86.88 231 ILE A O 1
#

Secondary structure (DSSP, 8-state):
---------------TT----TT--GGGGGGGT----S------S--SPSSPP--BS-SSSSEEBS-HHHHHHHTT---SPPP-EEE-SSSEEEETTTTEEEESS-EE-SSS-EE--TTSGGGGGGG-TT--BB-HHHHHHHHHH--BTTB---BPPPHHHHHTTB-SSTTSB-TTTTSTTS-HHHHH-EEE----SSSEEEEE-S-SS--EEEE-TT--SSBB---EEE-

Organism: NCBI:txid409998

Sequence (231 aa):
MKHLTVLFLFSYISLINCGGGPSQDLSGLLLLLGTGGPANSFHCGQTVANPVSYSSYSSSLPAVIADNSGFISAAGGNNCGTAALVDNDDGTVTDTQNKFIWTLCTAYNPGTVQLYDYVSPNCNTGAVGTDRDITQSQAVTFCENLTFAGHSDWILPDAIQLDTLYTASSPYTIDPFAIVAKNSLRRMSVVWSSTQTADGIIHAYTSGTERFVAAEKTAIGLASLVCVAKI

pLDDT: mean 81.46, std 20.23, range [30.75, 98.44]

Foldseek 3Di:
DDDDDDDDDPDPPPPPPDPPAPLPPQVLVVVVPDPDDPDDLDQDAFNDDDDFDFAFPDPDPFTFGQCLQVSCVSRPHLPFDQFDWDDPLQQWIARPRRQKIKRLFWWFCPPAIDTQQLVFFQSPVVPPQFRQFAFLVSQQVCQCCDDGPNDNQKGFAALSVVCSQADLDPVRGDPPCRPRRRVNCSSQQWAWHPNHHVFTWIAGSHHNRGGITGHHSNDGSGHITMIMDGD

Radius of gyration: 19.11 Å; chains: 1; bounding box: 35×59×62 Å